Protein AF-A0A353GQU8-F1 (afdb_monomer_lite)

pLDDT: mean 80.59, std 19.99, range [36.94, 97.75]

Secondary structure (DSSP, 8-state):
-----STTHHHHHHHHS-SS--S--------------HHHHHHHTT-HHHHHHHHHTT--TT-EETTEEHHHHHHHTT-HHHHHHHHHSTT--TTPPEEEE-TTT-PEEEE-HHHHHHHHT-HHHHHHHHHTT--TT-B-EETT-TT----BHHHHHHHTT-HHHHHHHHHSSS---TT-S---

Structure (mmCIF, N/CA/C/O backbone):
data_AF-A0A353GQU8-F1
#
_entry.id   AF-A0A353GQU8-F1
#
loop_
_atom_site.group_PDB
_atom_site.id
_atom_site.type_symbol
_atom_site.label_atom_id
_atom_site.label_alt_id
_atom_site.label_comp_id
_atom_site.label_asym_id
_atom_site.label_entity_id
_atom_site.label_seq_id
_atom_site.pdbx_PDB_ins_code
_atom_site.Cartn_x
_atom_site.Cartn_y
_atom_site.Cartn_z
_atom_site.occupancy
_atom_site.B_iso_or_equiv
_atom_site.auth_seq_id
_atom_site.auth_comp_id
_atom_site.auth_asym_id
_atom_site.auth_atom_id
_atom_site.pdbx_PDB_model_num
ATOM 1 N N . MET A 1 1 ? -14.979 48.009 -2.810 1.00 43.25 1 MET A N 1
ATOM 2 C CA . MET A 1 1 ? -15.000 46.553 -2.521 1.00 43.25 1 MET A CA 1
ATOM 3 C C . MET A 1 1 ? -13.641 45.889 -2.803 1.00 43.25 1 MET A C 1
ATOM 5 O O . MET A 1 1 ? -13.580 44.842 -3.428 1.00 43.25 1 MET A O 1
ATOM 9 N N . HIS A 1 2 ? -12.529 46.465 -2.327 1.00 41.81 2 HIS A N 1
ATOM 10 C CA . HIS A 1 2 ? -11.181 45.923 -2.552 1.00 41.81 2 HIS A CA 1
ATOM 11 C C . HIS A 1 2 ? -10.297 46.145 -1.309 1.00 41.81 2 HIS A C 1
ATOM 13 O O . HIS A 1 2 ? -9.541 47.106 -1.226 1.00 41.81 2 HIS A O 1
ATOM 19 N N . HIS A 1 3 ? -10.416 45.231 -0.343 1.00 37.03 3 HIS A N 1
ATOM 20 C CA . HIS A 1 3 ? -9.379 44.862 0.630 1.00 37.03 3 HIS A CA 1
ATOM 21 C C . HIS A 1 3 ? -8.737 43.583 0.058 1.00 37.03 3 HIS A C 1
ATOM 23 O O . HIS A 1 3 ? -9.360 42.531 0.075 1.00 37.03 3 HIS A O 1
ATOM 29 N N . LYS A 1 4 ? -7.579 43.569 -0.607 1.00 45.28 4 LYS A N 1
ATOM 30 C CA . LYS A 1 4 ? -6.273 44.181 -0.299 1.00 45.28 4 LYS A CA 1
ATOM 31 C C . LYS A 1 4 ? -5.544 43.598 0.929 1.00 45.28 4 LYS A C 1
ATOM 33 O O . LYS A 1 4 ? -4.377 43.903 1.101 1.00 45.28 4 LYS A O 1
ATOM 38 N N . ASN A 1 5 ? -6.131 42.649 1.674 1.00 43.31 5 ASN A N 1
ATOM 39 C CA . ASN A 1 5 ? -5.533 42.142 2.928 1.00 43.31 5 ASN A CA 1
ATOM 40 C C . ASN A 1 5 ? -5.170 40.646 2.979 1.00 43.31 5 ASN A C 1
ATOM 42 O O . ASN A 1 5 ? -4.776 40.176 4.034 1.00 43.31 5 ASN A O 1
ATOM 46 N N . ARG A 1 6 ? -5.247 39.865 1.893 1.00 43.78 6 ARG A N 1
ATOM 47 C CA . ARG A 1 6 ? -4.754 38.462 1.927 1.00 43.78 6 ARG A CA 1
ATOM 48 C C . ARG A 1 6 ? -3.512 38.193 1.084 1.00 43.78 6 ARG A C 1
ATOM 50 O O . ARG A 1 6 ? -2.696 37.370 1.468 1.00 43.78 6 ARG A O 1
ATOM 57 N N . LYS A 1 7 ? -3.304 38.932 -0.011 1.00 42.97 7 LYS A N 1
ATOM 58 C CA . LYS A 1 7 ? -2.112 38.767 -0.867 1.00 42.97 7 LYS A CA 1
ATOM 59 C C . LYS A 1 7 ? -0.858 39.505 -0.365 1.00 42.97 7 LYS A C 1
ATOM 61 O O . LYS A 1 7 ? 0.222 39.235 -0.864 1.00 42.97 7 LYS A O 1
ATOM 66 N N . ILE A 1 8 ? -0.983 40.404 0.616 1.00 49.12 8 ILE A N 1
ATOM 67 C CA . ILE A 1 8 ? 0.124 41.254 1.099 1.00 49.12 8 ILE A CA 1
ATOM 68 C C . ILE A 1 8 ? 0.731 40.712 2.410 1.00 49.12 8 ILE A C 1
ATOM 70 O O . ILE A 1 8 ? 1.944 40.765 2.578 1.00 49.12 8 ILE A O 1
ATOM 74 N N . TYR A 1 9 ? -0.068 40.082 3.283 1.00 42.62 9 TYR A N 1
ATOM 75 C CA . TYR A 1 9 ? 0.420 39.493 4.542 1.00 42.62 9 TYR A CA 1
ATOM 76 C C . TYR A 1 9 ? 1.254 38.217 4.337 1.00 42.62 9 TYR A C 1
ATOM 78 O O . TYR A 1 9 ? 2.263 38.058 5.010 1.00 42.62 9 TYR A O 1
ATOM 86 N N . ASN A 1 10 ? 0.926 37.362 3.359 1.00 44.53 10 ASN A N 1
ATOM 87 C CA . ASN A 1 10 ? 1.749 36.178 3.055 1.00 44.53 10 ASN A CA 1
ATOM 88 C C . ASN A 1 10 ? 3.063 36.516 2.335 1.00 44.53 10 ASN A C 1
ATOM 90 O O . ASN A 1 10 ? 4.019 35.757 2.430 1.00 44.53 10 ASN A O 1
ATOM 94 N N . LEU A 1 11 ? 3.125 37.640 1.617 1.00 45.59 11 LEU A N 1
ATOM 95 C CA . LEU A 1 11 ? 4.296 37.990 0.809 1.00 45.59 11 LEU A CA 1
ATOM 96 C C . LEU A 1 11 ? 5.313 38.842 1.591 1.00 45.59 11 LEU A C 1
ATOM 98 O O . LEU A 1 11 ? 6.511 38.698 1.379 1.00 45.59 11 LEU A O 1
ATOM 102 N N . LEU A 1 12 ? 4.860 39.672 2.542 1.00 45.44 12 LEU A N 1
ATOM 103 C CA . LEU A 1 12 ? 5.741 40.431 3.446 1.00 45.44 12 LEU A CA 1
ATOM 104 C C . LEU A 1 12 ? 6.298 39.591 4.606 1.00 45.44 12 LEU A C 1
ATOM 106 O O . LEU A 1 12 ? 7.397 39.876 5.068 1.00 45.44 12 LEU A O 1
ATOM 110 N N . TYR A 1 13 ? 5.593 38.545 5.051 1.00 46.19 13 TYR A N 1
ATOM 111 C CA . TYR A 1 13 ? 6.067 37.685 6.145 1.00 46.19 13 TYR A CA 1
ATOM 112 C C . TYR A 1 13 ? 7.185 36.721 5.702 1.00 46.19 13 TYR A C 1
ATOM 114 O O . TYR A 1 13 ? 8.097 36.448 6.470 1.00 46.19 13 TYR A O 1
ATOM 122 N N . VAL A 1 14 ? 7.176 36.262 4.443 1.00 51.28 14 VAL A N 1
ATOM 123 C CA . VAL A 1 14 ? 8.191 35.329 3.907 1.00 51.28 14 VAL A CA 1
ATOM 124 C C . VAL A 1 14 ? 9.497 36.034 3.515 1.00 51.28 14 VAL A C 1
ATOM 126 O O . VAL A 1 14 ? 10.567 35.451 3.639 1.00 51.28 14 VAL A O 1
ATOM 129 N N . LEU A 1 15 ? 9.448 37.300 3.091 1.00 44.00 15 LEU A N 1
ATOM 130 C CA . LEU A 1 15 ? 10.646 38.038 2.658 1.00 44.00 15 LEU A CA 1
ATOM 131 C C . LEU A 1 15 ? 11.407 38.726 3.805 1.00 44.00 15 LEU A C 1
ATOM 133 O O . LEU A 1 15 ? 12.592 39.010 3.660 1.00 44.00 15 LEU A O 1
ATOM 137 N N . VAL A 1 16 ? 10.752 38.977 4.946 1.00 45.31 16 VAL A N 1
ATOM 138 C CA . VAL A 1 16 ? 11.376 39.584 6.138 1.00 45.31 16 VAL A CA 1
ATOM 139 C C . VAL A 1 16 ? 11.991 38.525 7.066 1.00 45.31 16 VAL A C 1
ATOM 141 O O . VAL A 1 16 ? 12.862 38.863 7.867 1.00 45.31 16 VAL A O 1
ATOM 144 N N . ILE A 1 17 ? 11.655 37.233 6.901 1.00 49.16 17 ILE A N 1
ATOM 145 C CA . ILE A 1 17 ? 12.260 36.118 7.655 1.00 49.16 17 ILE A CA 1
ATOM 146 C C . ILE A 1 17 ? 13.624 35.696 7.058 1.00 49.16 17 ILE A C 1
ATOM 148 O O . ILE A 1 17 ? 13.897 34.557 6.706 1.00 49.16 17 ILE A O 1
ATOM 152 N N . LEU A 1 18 ? 14.521 36.682 7.055 1.00 43.03 18 LEU A N 1
ATOM 153 C CA . LEU A 1 18 ? 15.879 36.517 7.569 1.00 43.03 18 LEU A CA 1
ATOM 154 C C . LEU A 1 18 ? 16.932 35.971 6.599 1.00 43.03 18 LEU A C 1
ATOM 156 O O . LEU A 1 18 ? 17.623 34.988 6.836 1.00 43.03 18 LEU A O 1
ATOM 160 N N . VAL A 1 19 ? 17.226 36.841 5.637 1.00 47.19 19 VAL A N 1
ATOM 161 C CA . VAL A 1 19 ? 18.588 37.165 5.170 1.00 47.19 19 VAL A CA 1
ATOM 162 C C . VAL A 1 19 ? 19.493 37.723 6.303 1.00 47.19 19 VAL A C 1
ATOM 164 O O . VAL A 1 19 ? 20.629 38.108 6.052 1.00 47.19 19 VAL A O 1
ATOM 167 N N . LEU A 1 20 ? 19.061 37.773 7.572 1.00 42.44 20 LEU A N 1
ATOM 168 C CA . LEU A 1 20 ? 19.805 38.425 8.655 1.00 42.44 20 LEU A CA 1
ATOM 169 C C . LEU A 1 20 ? 19.876 37.559 9.922 1.00 42.44 20 LEU A C 1
ATOM 171 O O . LEU A 1 20 ? 18.856 37.186 10.481 1.00 42.44 20 LEU A O 1
ATOM 175 N N . ALA A 1 21 ? 21.107 37.367 10.399 1.00 37.56 21 ALA A N 1
ATOM 176 C CA . ALA A 1 21 ? 21.536 36.797 11.680 1.00 37.56 21 ALA A CA 1
ATOM 177 C C . ALA A 1 21 ? 21.562 35.261 11.785 1.00 37.56 21 ALA A C 1
ATOM 179 O O . ALA A 1 21 ? 20.551 34.575 11.895 1.00 37.56 21 ALA A O 1
ATOM 180 N N . GLY A 1 22 ? 22.789 34.732 11.787 1.00 49.44 22 GLY A N 1
ATOM 181 C CA . GLY A 1 22 ? 23.072 33.321 11.965 1.00 49.44 22 GLY A CA 1
ATOM 182 C C . GLY A 1 22 ? 22.689 32.818 13.351 1.00 49.44 22 GLY A C 1
ATOM 183 O O . GLY A 1 22 ? 22.991 33.445 14.360 1.00 49.44 22 GLY A O 1
ATOM 184 N N . SER A 1 23 ? 22.036 31.663 13.357 1.00 45.34 23 SER A N 1
ATOM 185 C CA . SER A 1 23 ? 22.066 30.591 14.353 1.00 45.34 23 SER A CA 1
ATOM 186 C C . SER A 1 23 ? 21.081 29.550 13.836 1.00 45.34 23 SER A C 1
ATOM 188 O O . SER A 1 23 ? 19.885 29.805 13.815 1.00 45.34 23 SER A O 1
ATOM 190 N N . SER A 1 24 ? 21.598 28.405 13.396 1.00 41.59 24 SER A N 1
ATOM 191 C CA . SER A 1 24 ? 20.838 27.157 13.266 1.00 41.59 24 SER A CA 1
ATOM 192 C C . SER A 1 24 ? 19.613 27.217 12.346 1.00 41.59 24 SER A C 1
ATOM 194 O O . SER A 1 24 ? 18.480 27.406 12.779 1.00 41.59 24 SER A O 1
ATOM 196 N N . PHE A 1 25 ? 19.852 26.961 11.060 1.00 50.00 25 PHE A N 1
ATOM 197 C CA . PHE A 1 25 ? 18.829 26.596 10.082 1.00 50.00 25 PHE A CA 1
ATOM 198 C C . PHE A 1 25 ? 18.186 25.259 10.504 1.00 50.00 25 PHE A C 1
ATOM 200 O O . PHE A 1 25 ? 18.600 24.188 10.068 1.00 50.00 25 PHE A O 1
ATOM 207 N N . MET A 1 26 ? 17.231 25.307 11.434 1.00 45.06 26 MET A N 1
ATOM 208 C CA . MET A 1 26 ? 16.340 24.186 11.714 1.00 45.06 26 MET A CA 1
ATOM 209 C C . MET A 1 26 ? 15.312 24.119 10.579 1.00 45.06 26 MET A C 1
ATOM 211 O O . MET A 1 26 ? 14.649 25.126 10.316 1.00 45.06 26 MET A O 1
ATOM 215 N N . PRO A 1 27 ? 15.175 22.982 9.874 1.00 38.72 27 PRO A N 1
ATOM 216 C CA . PRO A 1 27 ? 14.156 22.850 8.851 1.00 38.72 27 PRO A CA 1
ATOM 217 C C . PRO A 1 27 ? 12.769 22.944 9.485 1.00 38.72 27 PRO A C 1
ATOM 219 O O . PRO A 1 27 ? 12.526 22.484 10.601 1.00 38.72 27 PRO A O 1
ATOM 222 N N . LEU A 1 28 ? 11.884 23.583 8.731 1.00 38.69 28 LEU A N 1
ATOM 223 C CA . LEU A 1 28 ? 10.511 23.943 9.039 1.00 38.69 28 LEU A CA 1
ATOM 224 C C . LEU A 1 28 ? 9.613 22.700 9.212 1.00 38.69 28 LEU A C 1
ATOM 226 O O . LEU A 1 28 ? 8.708 22.474 8.419 1.00 38.69 28 LEU A O 1
ATOM 230 N N . TYR A 1 29 ? 9.831 21.906 10.256 1.00 39.44 29 TYR A N 1
ATOM 231 C CA . TYR A 1 29 ? 8.788 21.057 10.827 1.00 39.44 29 TYR A CA 1
ATOM 232 C C . TYR A 1 29 ? 8.181 21.844 11.977 1.00 39.44 29 TYR A C 1
ATOM 234 O O . TYR A 1 29 ? 8.538 21.678 13.142 1.00 39.44 29 TYR A O 1
ATOM 242 N N . ALA A 1 30 ? 7.291 22.775 11.635 1.00 36.94 30 ALA A N 1
ATOM 243 C CA . ALA A 1 30 ? 6.343 23.256 12.618 1.00 36.94 30 ALA A CA 1
ATOM 244 C C . ALA A 1 30 ? 5.561 22.022 13.080 1.00 36.94 30 ALA A C 1
ATOM 246 O O . ALA A 1 30 ? 4.743 21.491 12.329 1.00 36.94 30 ALA A O 1
ATOM 247 N N . GLN A 1 31 ? 5.881 21.535 14.280 1.00 40.06 31 GLN A N 1
ATOM 248 C CA . GLN A 1 31 ? 5.053 20.600 15.021 1.00 40.06 31 GLN A CA 1
ATOM 249 C C . GLN A 1 31 ? 3.657 21.206 15.049 1.00 40.06 31 GLN A C 1
ATOM 251 O O . GLN A 1 31 ? 3.402 22.188 15.746 1.00 40.06 31 GLN A O 1
ATOM 256 N N . THR A 1 32 ? 2.766 20.695 14.207 1.00 40.88 32 THR A N 1
ATOM 257 C CA . THR A 1 32 ? 1.368 21.044 14.366 1.00 40.88 32 THR A CA 1
ATOM 258 C C . THR A 1 32 ? 0.910 20.332 15.629 1.00 40.88 32 THR A C 1
ATOM 260 O O . THR A 1 32 ? 0.919 19.106 15.684 1.00 40.88 32 THR A O 1
ATOM 263 N N . ASP A 1 33 ? 0.475 21.102 16.626 1.00 43.44 33 ASP A N 1
ATOM 264 C CA . ASP A 1 33 ? -0.414 20.667 17.714 1.00 43.44 33 ASP A CA 1
ATOM 265 C C . ASP A 1 33 ? -1.784 20.201 17.156 1.00 43.44 33 ASP A C 1
ATOM 267 O O . ASP A 1 33 ? -2.842 20.415 17.749 1.00 43.44 33 ASP A O 1
ATOM 271 N N . GLN A 1 34 ? -1.818 19.581 15.971 1.00 51.97 34 GLN A N 1
ATOM 272 C CA . GLN A 1 34 ? -2.941 18.745 15.603 1.00 51.97 34 GLN A CA 1
ATOM 273 C C . GLN A 1 34 ? -2.830 17.511 16.478 1.00 51.97 34 GLN A C 1
ATOM 275 O O . GLN A 1 34 ? -1.943 16.680 16.283 1.00 51.97 34 GLN A O 1
ATOM 280 N N . GLN A 1 35 ? -3.722 17.422 17.463 1.00 58.84 35 GLN A N 1
ATOM 281 C CA . GLN A 1 35 ? -3.937 16.196 18.207 1.00 58.84 35 GLN A CA 1
ATOM 282 C C . GLN A 1 35 ? -4.099 15.072 17.186 1.00 58.84 35 GLN A C 1
ATOM 284 O O . GLN A 1 35 ? -5.060 15.053 16.415 1.00 58.84 35 GLN A O 1
ATOM 289 N N . SER A 1 36 ? -3.080 14.217 17.109 1.00 66.69 36 SER A N 1
ATOM 290 C CA . SER A 1 36 ? -3.024 13.173 16.102 1.00 66.69 36 SER A CA 1
ATOM 291 C C . SER A 1 36 ? -4.249 12.268 16.261 1.00 66.69 36 SER A C 1
ATOM 293 O O . SER A 1 36 ? -4.654 12.021 17.404 1.00 66.69 36 SER A O 1
ATOM 295 N N . PRO A 1 37 ? -4.871 11.806 15.156 1.00 81.12 37 PRO A N 1
ATOM 296 C CA . PRO A 1 37 ? -6.038 10.928 15.225 1.00 81.12 37 PRO A CA 1
ATOM 297 C C . PRO A 1 37 ? -5.798 9.768 16.198 1.00 81.12 37 PRO A C 1
ATOM 299 O O . PRO A 1 37 ? -4.673 9.266 16.287 1.00 81.12 37 PRO A O 1
ATOM 302 N N . ALA A 1 38 ? -6.820 9.314 16.927 1.00 87.38 38 ALA A N 1
ATOM 303 C CA . ALA A 1 38 ? -6.635 8.219 17.881 1.00 87.38 38 ALA A CA 1
ATOM 304 C C . ALA A 1 38 ? -6.124 6.959 17.164 1.00 87.38 38 ALA A C 1
ATOM 306 O O . ALA A 1 38 ? -5.215 6.285 17.656 1.00 87.38 38 ALA A O 1
ATOM 307 N N . LEU A 1 39 ? -6.618 6.723 15.944 1.00 88.44 39 LEU A N 1
ATOM 308 C CA . LEU A 1 39 ? -6.121 5.674 15.060 1.00 88.44 39 LEU A CA 1
ATOM 309 C C . LEU A 1 39 ? -4.641 5.855 14.663 1.00 88.44 39 LEU A C 1
ATOM 311 O O . LEU A 1 39 ? -3.921 4.866 14.589 1.00 88.44 39 LEU A O 1
ATOM 315 N N . TYR A 1 40 ? -4.143 7.086 14.486 1.00 88.81 40 TYR A N 1
ATOM 316 C CA . TYR A 1 40 ? -2.710 7.328 14.242 1.00 88.81 40 TYR A CA 1
ATOM 317 C C . TYR A 1 40 ? -1.858 6.873 15.431 1.00 88.81 40 TYR A C 1
ATOM 319 O O . TYR A 1 40 ? -0.902 6.124 15.258 1.00 88.81 40 TYR A O 1
ATOM 327 N N . GLN A 1 41 ? -2.226 7.284 16.649 1.00 89.75 41 GLN A N 1
ATOM 328 C CA . GLN A 1 41 ? -1.482 6.912 17.859 1.00 89.75 41 GLN A CA 1
ATOM 329 C C . GLN A 1 41 ? -1.504 5.404 18.107 1.00 89.75 41 GLN A C 1
ATOM 331 O O . GLN A 1 41 ? -0.557 4.851 18.666 1.00 89.75 41 GLN A O 1
ATOM 336 N N . ALA A 1 42 ? -2.599 4.747 17.723 1.00 93.00 42 ALA A N 1
ATOM 337 C CA . ALA A 1 42 ? -2.700 3.302 17.777 1.00 93.00 42 ALA A CA 1
ATOM 338 C C . ALA A 1 42 ? -1.728 2.634 16.796 1.00 93.00 42 ALA A C 1
ATOM 340 O O . ALA A 1 42 ? -1.065 1.680 17.188 1.00 93.00 42 ALA A O 1
ATOM 341 N N . ILE A 1 43 ? -1.575 3.152 15.571 1.00 92.75 43 ILE A N 1
ATOM 342 C CA . ILE A 1 43 ? -0.600 2.608 14.615 1.00 92.75 43 ILE A CA 1
ATOM 343 C C . ILE A 1 43 ? 0.840 2.862 15.080 1.00 92.75 43 ILE A C 1
ATOM 345 O O . ILE A 1 43 ? 1.639 1.935 15.075 1.00 92.75 43 ILE A O 1
ATOM 349 N N . ASP A 1 44 ? 1.158 4.073 15.547 1.00 89.94 44 ASP A N 1
ATOM 350 C CA . ASP A 1 44 ? 2.490 4.437 16.068 1.00 89.94 44 ASP A CA 1
ATOM 351 C C . ASP A 1 44 ? 2.954 3.506 17.205 1.00 89.94 44 ASP A C 1
ATOM 353 O O . ASP A 1 44 ? 4.116 3.119 17.293 1.00 89.94 44 ASP A O 1
ATOM 357 N N . LYS A 1 45 ? 2.016 3.079 18.054 1.00 92.31 45 LYS A N 1
ATOM 358 C CA . LYS A 1 45 ? 2.277 2.139 19.155 1.00 92.31 45 LYS A CA 1
ATOM 359 C C . LYS A 1 45 ? 2.041 0.676 18.781 1.00 92.31 45 LYS A C 1
ATOM 361 O O . LYS A 1 45 ? 2.220 -0.186 19.639 1.00 92.31 45 LYS A O 1
ATOM 366 N N . ASN A 1 46 ? 1.612 0.407 17.547 1.00 94.00 46 ASN A N 1
ATOM 367 C CA . ASN A 1 46 ? 1.122 -0.887 17.073 1.00 94.00 46 ASN A CA 1
ATOM 368 C C . ASN A 1 46 ? 0.111 -1.544 18.046 1.00 94.00 46 ASN A C 1
ATOM 370 O O . ASN A 1 46 ? 0.174 -2.735 18.349 1.00 94.00 46 ASN A O 1
ATOM 374 N N . ASP A 1 47 ? -0.806 -0.737 18.584 1.00 95.56 47 ASP A N 1
ATOM 375 C CA . ASP A 1 47 ? -1.824 -1.129 19.559 1.00 95.56 47 ASP A CA 1
ATOM 376 C C . ASP A 1 47 ? -3.133 -1.487 18.839 1.00 95.56 47 ASP A C 1
ATOM 378 O O . ASP A 1 47 ? -3.944 -0.623 18.492 1.00 95.56 47 ASP A O 1
ATOM 382 N N . ILE A 1 48 ? -3.317 -2.786 18.593 1.00 96.06 48 ILE A N 1
ATOM 383 C CA . ILE A 1 48 ? -4.437 -3.335 17.815 1.00 96.06 48 ILE A CA 1
ATOM 384 C C . ILE A 1 48 ? -5.787 -3.030 18.482 1.00 96.06 48 ILE A C 1
ATOM 386 O O . ILE A 1 48 ? -6.744 -2.662 17.797 1.00 96.06 48 ILE A O 1
ATOM 390 N N . ASP A 1 49 ? -5.867 -3.131 19.811 1.00 95.94 49 ASP A N 1
ATOM 391 C CA . ASP A 1 49 ? -7.109 -2.903 20.554 1.00 95.94 49 ASP A CA 1
ATOM 392 C C . ASP A 1 49 ? -7.536 -1.436 20.472 1.00 95.94 49 ASP A C 1
ATOM 394 O O . ASP A 1 49 ? -8.708 -1.134 20.226 1.00 95.94 49 ASP A O 1
ATOM 398 N N . LYS A 1 50 ? -6.580 -0.505 20.607 1.00 94.56 50 LYS A N 1
ATOM 399 C CA . LYS A 1 50 ? -6.860 0.923 20.411 1.00 94.56 50 LYS A CA 1
ATOM 400 C C . LYS A 1 50 ? -7.218 1.250 18.970 1.00 94.56 50 LYS A C 1
ATOM 402 O O . LYS A 1 50 ? -8.093 2.087 18.761 1.00 94.56 50 LYS A O 1
ATOM 407 N N . ALA A 1 51 ? -6.583 0.604 17.993 1.00 94.81 51 ALA A N 1
ATOM 408 C CA . ALA A 1 51 ? -6.905 0.815 16.586 1.00 94.81 51 ALA A CA 1
ATOM 409 C C . ALA A 1 51 ? -8.351 0.398 16.295 1.00 94.81 51 ALA A C 1
ATOM 411 O O . ALA A 1 51 ? -9.114 1.169 15.715 1.00 94.81 51 ALA A O 1
ATOM 412 N N . LYS A 1 52 ? -8.757 -0.780 16.780 1.00 94.62 52 LYS A N 1
ATOM 413 C CA . LYS A 1 52 ? -10.134 -1.262 16.663 1.00 94.62 52 LYS A CA 1
ATOM 414 C C . LYS A 1 52 ? -11.124 -0.321 17.349 1.00 94.62 52 LYS A C 1
ATOM 416 O O . LYS A 1 52 ? -12.096 0.093 16.728 1.00 94.62 52 LYS A O 1
ATOM 421 N N . ALA A 1 53 ? -10.841 0.080 18.588 1.00 94.12 53 ALA A N 1
ATOM 422 C CA . ALA A 1 53 ? -11.696 1.007 19.322 1.00 94.12 53 ALA A CA 1
ATOM 423 C C . ALA A 1 53 ? -11.838 2.361 18.603 1.00 94.12 53 ALA A C 1
ATOM 425 O O . ALA A 1 53 ? -12.936 2.908 18.551 1.00 94.12 53 ALA A O 1
ATOM 426 N N . ALA A 1 54 ? -10.758 2.897 18.027 1.00 92.06 54 ALA A N 1
ATOM 427 C CA . ALA A 1 54 ? -10.790 4.140 17.258 1.00 92.06 54 ALA A CA 1
ATOM 428 C C . ALA A 1 54 ? -11.689 4.020 16.016 1.00 92.06 54 ALA A C 1
ATOM 430 O O . ALA A 1 54 ? -12.538 4.881 15.784 1.00 92.06 54 ALA A O 1
ATOM 431 N N . ILE A 1 55 ? -11.562 2.922 15.263 1.00 91.31 55 ILE A N 1
ATOM 432 C CA . ILE A 1 55 ? -12.415 2.641 14.098 1.00 91.31 55 ILE A CA 1
ATOM 433 C C . ILE A 1 55 ? -13.887 2.511 14.521 1.00 91.31 55 ILE A C 1
ATOM 435 O O . ILE A 1 55 ? -14.756 3.122 13.897 1.00 91.31 55 ILE A O 1
ATOM 439 N N . ASP A 1 56 ? -14.168 1.786 15.608 1.00 90.88 56 ASP A N 1
ATOM 440 C CA . ASP A 1 56 ? -15.523 1.596 16.145 1.00 90.88 56 ASP A CA 1
ATOM 441 C C . ASP A 1 56 ? -16.144 2.915 16.647 1.00 90.88 56 ASP A C 1
ATOM 443 O O . ASP A 1 56 ? -17.350 3.134 16.514 1.00 90.88 56 ASP A O 1
ATOM 447 N N . MET A 1 57 ? -15.323 3.826 17.182 1.00 90.12 57 MET A N 1
ATOM 448 C CA . MET A 1 57 ? -15.728 5.181 17.583 1.00 90.12 57 MET A CA 1
ATOM 449 C C . MET A 1 57 ? -15.956 6.129 16.395 1.00 90.12 57 MET A C 1
ATOM 451 O O . MET A 1 57 ? -16.442 7.245 16.587 1.00 90.12 57 MET A O 1
ATOM 455 N N . GLY A 1 58 ? -15.676 5.680 15.169 1.00 86.50 58 GLY A N 1
ATOM 456 C CA . GLY A 1 58 ? -15.932 6.432 13.947 1.00 86.50 58 GLY A CA 1
ATOM 457 C C . GLY A 1 58 ? -14.790 7.347 13.515 1.00 86.50 58 GLY A C 1
ATOM 458 O O . GLY A 1 58 ? -15.055 8.287 12.760 1.00 86.50 58 GLY A O 1
ATOM 459 N N . ASP A 1 59 ? -13.549 7.087 13.950 1.00 89.19 59 ASP A N 1
ATOM 460 C CA . ASP A 1 59 ? -12.373 7.756 13.384 1.00 89.19 59 ASP A CA 1
ATOM 461 C C . ASP A 1 59 ? -12.356 7.600 11.853 1.00 89.19 59 ASP A C 1
ATOM 463 O O . ASP A 1 59 ? -12.695 6.552 11.291 1.00 89.19 59 ASP A O 1
ATOM 467 N N . ASP A 1 60 ? -11.941 8.659 11.153 1.00 89.56 60 ASP A N 1
ATOM 468 C CA . ASP A 1 60 ? -11.793 8.615 9.701 1.00 89.56 60 ASP A CA 1
ATOM 469 C C . ASP A 1 60 ? -10.574 7.767 9.315 1.00 89.56 60 ASP A C 1
ATOM 471 O O . ASP A 1 60 ? -9.432 8.224 9.353 1.00 89.56 60 ASP A O 1
ATOM 475 N N . VAL A 1 61 ? -10.829 6.534 8.876 1.00 91.50 61 VAL A N 1
ATOM 476 C CA . VAL A 1 61 ? -9.808 5.601 8.368 1.00 91.50 61 VAL A CA 1
ATOM 477 C C . VAL A 1 61 ? -9.032 6.136 7.159 1.00 91.50 61 VAL A C 1
ATOM 479 O O . VAL A 1 61 ? -7.943 5.652 6.859 1.00 91.50 61 VAL A O 1
ATOM 482 N N . ASN A 1 62 ? -9.564 7.147 6.466 1.00 92.19 62 ASN A N 1
ATOM 483 C CA . ASN A 1 62 ? -8.917 7.788 5.324 1.00 92.19 62 ASN A CA 1
ATOM 484 C C . ASN A 1 62 ? -8.161 9.060 5.703 1.00 92.19 62 ASN A C 1
ATOM 486 O O . ASN A 1 62 ? -7.707 9.772 4.795 1.00 92.19 62 ASN A O 1
ATOM 490 N N . ALA A 1 63 ? -8.065 9.391 6.992 1.00 90.06 63 ALA A N 1
ATOM 491 C CA . ALA A 1 63 ? -7.377 10.589 7.433 1.00 90.06 63 ALA A CA 1
ATOM 492 C C . ALA A 1 63 ? -5.931 10.606 6.921 1.00 90.06 6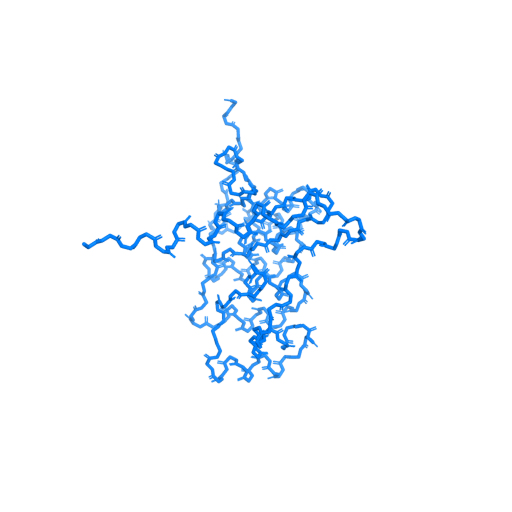3 ALA A C 1
ATOM 494 O O . ALA A 1 63 ? -5.285 9.571 6.720 1.00 90.06 63 ALA A O 1
ATOM 495 N N . ILE A 1 64 ? -5.452 11.821 6.673 1.00 86.88 64 ILE A N 1
ATOM 496 C CA . ILE A 1 64 ? -4.057 12.075 6.344 1.00 86.88 64 ILE A CA 1
ATOM 497 C C . ILE A 1 64 ? -3.416 12.672 7.588 1.00 86.88 64 ILE A C 1
ATOM 499 O O . ILE A 1 64 ? -3.934 13.647 8.133 1.00 86.88 64 ILE A O 1
ATOM 503 N N . TYR A 1 65 ? -2.296 12.101 8.007 1.00 85.38 65 TYR A N 1
ATOM 504 C CA . TYR A 1 65 ? -1.448 12.651 9.053 1.00 85.38 65 TYR A CA 1
ATOM 505 C C . TYR A 1 65 ? -0.021 12.716 8.523 1.00 85.38 65 TYR A C 1
ATOM 507 O O . TYR A 1 65 ? 0.448 11.775 7.893 1.00 85.38 65 TYR A O 1
ATOM 515 N N . ASP A 1 66 ? 0.629 13.863 8.710 1.00 83.81 66 ASP A N 1
ATOM 516 C CA . ASP A 1 66 ? 1.956 14.147 8.150 1.00 83.81 66 ASP A CA 1
ATOM 517 C C . ASP A 1 66 ? 2.089 13.798 6.649 1.00 83.81 66 ASP A C 1
ATOM 519 O O . ASP A 1 66 ? 3.061 13.214 6.187 1.00 83.81 66 ASP A O 1
ATOM 523 N N . GLN A 1 67 ? 1.055 14.145 5.870 1.00 84.25 67 GLN A N 1
ATOM 524 C CA . GLN A 1 67 ? 0.937 13.887 4.424 1.00 84.25 67 GLN A CA 1
ATOM 525 C C . GLN A 1 67 ? 0.813 12.406 4.014 1.00 84.25 67 GLN A C 1
ATOM 527 O O . GLN A 1 67 ? 0.562 12.129 2.838 1.00 84.25 67 GLN A O 1
ATOM 532 N N . ASP A 1 68 ? 0.883 11.464 4.953 1.00 88.06 68 ASP A N 1
ATOM 533 C CA . ASP A 1 68 ? 0.646 10.045 4.702 1.00 88.06 68 ASP A CA 1
ATOM 534 C C . ASP A 1 68 ? -0.796 9.648 5.059 1.00 88.06 68 ASP A C 1
ATOM 536 O O . ASP A 1 68 ? -1.436 10.248 5.924 1.00 88.06 68 ASP A O 1
ATOM 540 N N . THR A 1 69 ? -1.347 8.640 4.380 1.00 93.31 69 THR A N 1
ATOM 541 C CA . THR A 1 69 ? -2.646 8.075 4.795 1.00 93.31 69 THR A CA 1
ATOM 542 C C . THR A 1 69 ? -2.432 7.108 5.949 1.00 93.31 69 THR A C 1
ATOM 544 O O . THR A 1 69 ? -1.403 6.437 5.991 1.00 93.31 69 THR A O 1
ATOM 547 N N . LEU A 1 70 ? -3.415 6.961 6.842 1.00 93.19 70 LEU A N 1
ATOM 548 C CA . LEU A 1 70 ? -3.318 5.985 7.939 1.00 93.19 70 LEU A CA 1
ATOM 549 C C . LEU A 1 70 ? -3.064 4.553 7.434 1.00 93.19 70 LEU A C 1
ATOM 551 O O . LEU A 1 70 ? -2.305 3.811 8.051 1.00 93.19 70 LEU A O 1
ATOM 555 N N . LEU A 1 71 ? -3.630 4.185 6.278 1.00 95.88 71 LEU A N 1
ATOM 556 C CA . LEU A 1 71 ? -3.371 2.890 5.648 1.00 95.88 71 LEU A CA 1
ATOM 557 C C . LEU A 1 71 ? -1.920 2.756 5.157 1.00 95.88 71 LEU A C 1
ATOM 559 O O . LEU A 1 71 ? -1.257 1.767 5.463 1.00 95.88 71 LEU A O 1
ATOM 563 N N . CYS A 1 72 ? -1.405 3.738 4.412 1.00 94.62 72 CYS A N 1
ATOM 564 C CA . CYS A 1 72 ? -0.011 3.719 3.961 1.00 94.62 72 CYS A CA 1
ATOM 565 C C . CYS A 1 72 ? 0.969 3.732 5.141 1.00 94.62 72 CYS A C 1
ATOM 567 O O . CYS A 1 72 ? 1.959 3.005 5.112 1.00 94.62 72 CYS A O 1
ATOM 569 N N . TRP A 1 73 ? 0.666 4.492 6.192 1.00 93.06 73 TRP A N 1
ATOM 570 C CA . TRP A 1 73 ? 1.447 4.512 7.423 1.00 93.06 73 TRP A CA 1
ATOM 571 C C . TRP A 1 73 ? 1.484 3.127 8.087 1.00 93.06 73 TRP A C 1
ATOM 573 O O . TRP A 1 73 ? 2.563 2.592 8.320 1.00 93.06 73 TRP A O 1
ATOM 583 N N . ALA A 1 74 ? 0.330 2.476 8.286 1.00 95.56 74 ALA A N 1
ATOM 584 C CA . ALA A 1 74 ? 0.273 1.126 8.858 1.00 95.56 74 ALA A CA 1
ATOM 585 C C . ALA A 1 74 ? 1.064 0.090 8.041 1.00 95.56 74 ALA A C 1
ATOM 587 O O . ALA A 1 74 ? 1.738 -0.765 8.614 1.00 95.56 74 ALA A O 1
ATOM 588 N N . ILE A 1 75 ? 1.032 0.185 6.709 1.00 96.12 75 ILE A N 1
ATOM 589 C CA . ILE A 1 75 ? 1.830 -0.665 5.812 1.00 96.12 75 ILE A CA 1
ATOM 590 C C . ILE A 1 75 ? 3.330 -0.384 5.980 1.00 96.12 75 ILE A C 1
ATOM 592 O O . ILE A 1 75 ? 4.124 -1.322 6.067 1.00 96.12 75 ILE A O 1
ATOM 596 N N . ARG A 1 76 ? 3.729 0.892 6.040 1.00 92.44 76 ARG A N 1
ATOM 597 C CA . ARG A 1 76 ? 5.127 1.331 6.182 1.00 92.44 76 ARG A CA 1
ATOM 598 C C . ARG A 1 76 ? 5.745 0.868 7.497 1.00 92.44 76 ARG A C 1
ATOM 600 O O . ARG A 1 76 ? 6.832 0.298 7.478 1.00 92.44 76 ARG A O 1
ATOM 607 N N . GLU A 1 77 ? 5.006 1.038 8.589 1.00 92.75 77 GLU A N 1
ATOM 608 C CA . GLU A 1 77 ? 5.387 0.606 9.937 1.00 92.75 77 GLU A CA 1
ATOM 609 C C . GLU A 1 77 ? 5.173 -0.903 10.158 1.00 92.75 77 GLU A C 1
ATOM 611 O O . GLU A 1 77 ? 5.342 -1.413 11.264 1.00 92.75 77 GLU A O 1
ATOM 616 N N . ASN A 1 78 ? 4.798 -1.646 9.108 1.00 94.12 78 ASN A N 1
ATOM 617 C CA . ASN A 1 78 ? 4.596 -3.096 9.130 1.00 94.12 78 ASN A CA 1
ATOM 618 C C . ASN A 1 78 ? 3.544 -3.575 10.159 1.00 94.12 78 ASN A C 1
ATOM 620 O O . ASN A 1 78 ? 3.565 -4.722 10.613 1.00 94.12 78 ASN A O 1
ATOM 624 N N . CYS A 1 79 ? 2.581 -2.716 10.498 1.00 94.94 79 CYS A N 1
ATOM 625 C CA . CYS A 1 79 ? 1.459 -2.990 11.395 1.00 94.94 79 CYS A CA 1
ATOM 626 C C . CYS A 1 79 ? 0.354 -3.762 10.653 1.00 94.94 79 CYS A C 1
ATOM 628 O O . CYS A 1 79 ? -0.752 -3.260 10.446 1.00 94.94 79 CYS A O 1
ATOM 630 N N . SER A 1 80 ? 0.670 -4.984 10.212 1.00 94.69 80 SER A N 1
ATOM 631 C CA . SER A 1 80 ? -0.155 -5.766 9.273 1.00 94.69 80 SER A CA 1
ATOM 632 C C . SER A 1 80 ? -1.595 -5.979 9.748 1.00 94.69 80 SER A C 1
ATOM 634 O O . SER A 1 80 ? -2.523 -5.819 8.963 1.00 94.69 80 SER A O 1
ATOM 636 N N . GLU A 1 81 ? -1.799 -6.280 11.031 1.00 96.38 81 GLU A N 1
ATOM 637 C CA . GLU A 1 81 ? -3.139 -6.493 11.595 1.00 96.38 81 GLU A CA 1
ATOM 638 C C . GLU A 1 81 ? -3.964 -5.199 11.635 1.00 96.38 81 GLU A C 1
ATOM 640 O O . GLU A 1 81 ? -5.149 -5.205 11.316 1.00 96.38 81 GLU A O 1
ATOM 645 N N . ILE A 1 82 ? -3.336 -4.057 11.931 1.00 96.00 82 ILE A N 1
ATOM 646 C CA . ILE A 1 82 ? -4.024 -2.760 11.890 1.00 96.00 82 ILE A CA 1
ATOM 647 C C . ILE A 1 82 ? -4.338 -2.365 10.442 1.00 96.00 82 ILE A C 1
ATOM 649 O O . ILE A 1 82 ? -5.433 -1.884 10.156 1.00 96.00 82 ILE A O 1
ATOM 653 N N . ALA A 1 83 ? -3.418 -2.614 9.507 1.00 96.81 83 ALA A N 1
ATOM 654 C CA . ALA A 1 83 ? -3.666 -2.395 8.086 1.00 96.81 83 ALA A CA 1
ATOM 655 C C . ALA A 1 83 ? -4.844 -3.249 7.577 1.00 96.81 83 ALA A C 1
ATOM 657 O O . ALA A 1 83 ? -5.701 -2.720 6.870 1.00 96.81 83 ALA A O 1
ATOM 658 N N . LYS A 1 84 ? -4.947 -4.521 7.995 1.00 96.38 84 LYS A N 1
ATOM 659 C CA . LYS A 1 84 ? -6.103 -5.391 7.710 1.00 96.38 84 LYS A CA 1
ATOM 660 C C . LYS A 1 84 ? -7.408 -4.785 8.231 1.00 96.38 84 LYS A C 1
ATOM 662 O O . LYS A 1 84 ? -8.337 -4.618 7.448 1.00 96.38 84 LYS A O 1
ATOM 667 N N . LEU A 1 85 ? -7.447 -4.354 9.497 1.00 95.56 85 LEU A N 1
ATOM 668 C CA . LEU A 1 85 ? -8.625 -3.691 10.081 1.00 95.56 85 LEU A CA 1
ATOM 669 C C . LEU A 1 85 ? -9.053 -2.445 9.287 1.00 95.56 85 LEU A C 1
ATOM 671 O O . LEU A 1 85 ? -10.244 -2.206 9.089 1.00 95.56 85 LEU A O 1
ATOM 675 N N . ILE A 1 86 ? -8.089 -1.651 8.811 1.00 95.12 86 ILE A N 1
ATOM 676 C CA . ILE A 1 86 ? -8.367 -0.468 7.986 1.00 95.12 86 ILE A CA 1
ATOM 677 C C . ILE A 1 86 ? -8.936 -0.871 6.616 1.00 95.12 86 ILE A C 1
ATOM 679 O O . ILE A 1 86 ? -9.894 -0.252 6.159 1.00 95.12 86 ILE A O 1
ATOM 683 N N . ILE A 1 87 ? -8.381 -1.900 5.967 1.00 95.94 87 ILE A N 1
ATOM 684 C CA . ILE A 1 87 ? -8.824 -2.386 4.646 1.00 95.94 87 ILE A CA 1
ATOM 685 C C . ILE A 1 87 ? -10.223 -3.020 4.706 1.00 95.94 87 ILE A C 1
ATOM 687 O O . ILE A 1 87 ? -11.014 -2.873 3.773 1.00 95.94 87 ILE A O 1
ATOM 691 N N . GLU A 1 88 ? -10.550 -3.694 5.806 1.00 94.00 88 GLU A N 1
ATOM 692 C CA . GLU A 1 88 ? -11.872 -4.283 6.043 1.00 94.00 88 GLU A CA 1
ATOM 693 C C . GLU A 1 88 ? -12.954 -3.228 6.337 1.00 94.00 88 GLU A C 1
ATOM 695 O O . GLU A 1 88 ? -14.150 -3.519 6.254 1.00 94.00 88 GLU A O 1
ATOM 700 N N . SER A 1 89 ? -12.565 -1.983 6.632 1.00 91.88 89 SER A N 1
ATOM 701 C CA . SER A 1 89 ? -13.514 -0.899 6.872 1.00 91.88 89 SER A CA 1
ATOM 702 C C . SER A 1 89 ? -14.276 -0.521 5.592 1.00 91.88 89 SER A C 1
ATOM 704 O O . SER A 1 89 ? -13.666 -0.196 4.570 1.00 91.88 89 SER A O 1
ATOM 706 N N . PRO A 1 90 ? -15.621 -0.442 5.620 1.00 86.56 90 PRO A N 1
ATOM 707 C CA . PRO A 1 90 ? -16.437 -0.223 4.421 1.00 86.56 90 PRO A CA 1
ATOM 708 C C . PRO A 1 90 ? -16.240 1.153 3.769 1.00 86.56 90 PRO A C 1
ATOM 710 O O . PRO A 1 90 ? -16.671 1.367 2.637 1.00 86.56 90 PRO A O 1
ATOM 713 N N . LYS A 1 91 ? -15.632 2.111 4.479 1.00 86.69 91 LYS A N 1
ATOM 714 C CA . LYS A 1 91 ? -15.389 3.475 3.988 1.00 86.69 91 LYS A CA 1
ATOM 715 C C . LYS A 1 91 ? -13.973 3.677 3.451 1.00 86.69 91 LYS A C 1
ATOM 717 O O . LYS A 1 91 ? -13.639 4.808 3.100 1.00 86.69 91 LYS A O 1
ATOM 722 N N . VAL A 1 92 ? -13.134 2.641 3.417 1.00 92.75 92 VAL A N 1
ATOM 723 C CA . VAL A 1 92 ? -11.733 2.791 3.019 1.00 92.75 92 VAL A CA 1
ATOM 724 C C . VAL A 1 92 ? -11.609 3.220 1.554 1.00 92.75 92 VAL A C 1
ATOM 726 O O . VAL A 1 92 ? -12.207 2.651 0.642 1.00 92.75 92 VAL A O 1
ATOM 729 N N . ALA A 1 93 ? -10.805 4.248 1.317 1.00 94.25 93 ALA A N 1
ATOM 730 C CA . ALA A 1 93 ? -10.391 4.688 -0.001 1.00 94.25 93 ALA A CA 1
ATOM 731 C C . ALA A 1 93 ? -9.093 3.955 -0.361 1.00 94.25 93 ALA A C 1
ATOM 733 O O . ALA A 1 93 ? -7.998 4.478 -0.162 1.00 94.25 93 ALA A O 1
ATOM 734 N N . ILE A 1 94 ? -9.230 2.730 -0.877 1.00 94.50 94 ILE A N 1
ATOM 735 C CA . ILE A 1 94 ? -8.126 1.773 -1.073 1.00 94.50 94 ILE A CA 1
ATOM 736 C C . ILE A 1 94 ? -6.969 2.307 -1.941 1.00 94.50 94 ILE A C 1
ATOM 738 O O . ILE A 1 94 ? -5.815 1.957 -1.719 1.00 94.50 94 ILE A O 1
ATOM 742 N N . ASP A 1 95 ? -7.260 3.199 -2.892 1.00 95.00 95 ASP A N 1
ATOM 743 C CA . ASP A 1 95 ? -6.268 3.804 -3.794 1.00 95.00 95 ASP A CA 1
ATOM 744 C C . ASP A 1 95 ? -5.806 5.200 -3.349 1.00 95.00 95 ASP A C 1
ATOM 746 O O . ASP A 1 95 ? -5.050 5.873 -4.064 1.00 95.00 95 ASP A O 1
ATOM 750 N N . LYS A 1 96 ? -6.261 5.681 -2.184 1.00 94.38 96 LYS A N 1
ATOM 751 C CA . LYS A 1 96 ? -5.879 7.003 -1.683 1.00 94.38 96 LYS A CA 1
ATOM 752 C C . LYS A 1 96 ? -4.379 7.032 -1.421 1.00 94.38 96 LYS A C 1
ATOM 754 O O . LYS A 1 96 ? -3.828 6.171 -0.748 1.00 94.38 96 LYS A O 1
ATOM 759 N N . ARG A 1 97 ? -3.710 8.037 -1.979 1.00 92.31 97 ARG A N 1
ATOM 760 C CA . ARG A 1 97 ? -2.251 8.124 -1.941 1.00 92.31 97 ARG A CA 1
ATOM 761 C C . ARG A 1 97 ? -1.773 8.764 -0.658 1.00 92.31 97 ARG A C 1
ATOM 763 O O . ARG A 1 97 ? -2.308 9.792 -0.252 1.00 92.31 97 ARG A O 1
ATOM 770 N N . GLY A 1 98 ? -0.736 8.165 -0.097 1.00 90.56 98 GLY A N 1
ATOM 771 C CA . GLY A 1 98 ? 0.085 8.756 0.944 1.00 90.56 98 GLY A CA 1
ATOM 772 C C . GLY A 1 98 ? 1.369 9.326 0.357 1.00 90.56 98 GLY A C 1
ATOM 773 O O . GLY A 1 98 ? 1.908 8.764 -0.606 1.00 90.56 98 GLY A O 1
ATOM 774 N N . ALA A 1 99 ? 1.832 10.448 0.898 1.00 90.62 99 ALA A N 1
ATOM 775 C CA . ALA A 1 99 ? 3.092 11.067 0.525 1.00 90.62 99 ALA A CA 1
ATOM 776 C C . ALA A 1 99 ? 4.199 10.661 1.504 1.00 90.62 99 ALA A C 1
ATOM 778 O O . ALA A 1 99 ? 3.990 10.583 2.709 1.00 90.62 99 ALA A O 1
ATOM 779 N N . PHE A 1 100 ? 5.392 10.412 0.974 1.00 86.56 100 PHE A N 1
ATOM 780 C CA . PHE A 1 100 ? 6.594 10.140 1.749 1.00 86.56 100 PHE A CA 1
ATOM 781 C C . PHE A 1 100 ? 7.729 11.031 1.284 1.00 86.56 100 PHE A C 1
ATOM 783 O O . PHE A 1 100 ? 8.079 10.993 0.106 1.00 86.56 100 PHE A O 1
ATOM 790 N N . LEU A 1 101 ? 8.326 11.774 2.208 1.00 86.94 101 LEU A N 1
ATOM 791 C CA . LEU A 1 101 ? 9.547 12.521 1.951 1.00 86.94 101 LEU A CA 1
ATOM 792 C C . LEU A 1 101 ? 10.759 11.600 2.125 1.00 86.94 101 LEU A C 1
ATOM 794 O O . LEU A 1 101 ? 11.028 11.120 3.225 1.00 86.94 101 LEU A O 1
ATOM 798 N N . ASP A 1 102 ? 11.500 11.373 1.045 1.00 82.12 102 ASP A N 1
ATOM 799 C CA . ASP A 1 102 ? 12.792 10.702 1.110 1.00 82.12 102 ASP A CA 1
ATOM 800 C C . ASP A 1 102 ? 13.823 11.655 1.747 1.00 82.12 102 ASP A C 1
ATOM 802 O O . ASP A 1 102 ? 14.068 12.739 1.211 1.00 82.12 102 ASP A O 1
ATOM 806 N N . PRO A 1 103 ? 14.443 11.297 2.885 1.00 79.25 103 PRO A N 1
ATOM 807 C CA . PRO A 1 103 ? 15.357 12.196 3.585 1.00 79.25 103 PRO A CA 1
ATOM 808 C C . PRO A 1 103 ? 16.700 12.378 2.863 1.00 79.25 103 PRO A C 1
ATOM 810 O O . PRO A 1 103 ? 17.433 13.314 3.178 1.00 79.25 103 PRO A O 1
ATOM 813 N N . ILE A 1 104 ? 17.043 11.489 1.925 1.00 86.19 104 ILE A N 1
ATOM 814 C CA . ILE A 1 104 ? 18.312 11.503 1.194 1.00 86.19 104 ILE A CA 1
ATOM 815 C C . ILE A 1 104 ? 18.157 12.308 -0.094 1.00 86.19 104 ILE A C 1
ATOM 817 O O . ILE A 1 104 ? 18.936 13.231 -0.328 1.00 86.19 104 ILE A O 1
ATOM 821 N N . SER A 1 105 ? 17.170 11.972 -0.930 1.00 84.94 105 SER A N 1
ATOM 822 C CA . SER A 1 105 ? 16.970 12.667 -2.209 1.00 84.94 105 SER A CA 1
ATOM 823 C C . SER A 1 105 ? 16.165 13.958 -2.079 1.00 84.94 105 SER A C 1
ATOM 825 O O . SER A 1 105 ? 16.184 14.773 -2.997 1.00 84.94 105 SER A O 1
ATOM 827 N N . GLN A 1 106 ? 15.489 14.159 -0.941 1.00 85.75 106 GLN A N 1
ATOM 828 C CA . GLN A 1 106 ? 14.521 15.237 -0.711 1.00 85.75 106 GLN A CA 1
ATOM 829 C C . GLN A 1 106 ? 13.306 15.182 -1.650 1.00 85.75 106 GLN A C 1
ATOM 831 O O . GLN A 1 106 ? 12.547 16.148 -1.737 1.00 85.75 106 GLN A O 1
ATOM 836 N N . ASP A 1 107 ? 13.090 14.051 -2.327 1.00 86.56 107 ASP A N 1
ATOM 837 C CA . ASP A 1 107 ? 11.914 13.843 -3.162 1.00 86.56 107 ASP A CA 1
ATOM 838 C C . ASP A 1 107 ? 10.710 13.413 -2.327 1.00 86.56 107 ASP A C 1
ATOM 840 O O . ASP A 1 107 ? 10.808 12.595 -1.412 1.00 86.56 107 ASP A O 1
ATOM 844 N N . VAL A 1 108 ? 9.536 13.894 -2.718 1.00 88.88 108 VAL A N 1
ATOM 845 C CA . VAL A 1 108 ? 8.252 13.444 -2.195 1.00 88.88 108 VAL A CA 1
ATOM 846 C C . VAL A 1 108 ? 7.659 12.398 -3.130 1.00 88.88 108 VAL A C 1
ATOM 848 O O . VAL A 1 108 ? 7.330 12.680 -4.284 1.00 88.88 108 VAL A O 1
ATOM 851 N N . TRP A 1 109 ? 7.486 11.188 -2.611 1.00 88.88 109 TRP A N 1
ATOM 852 C CA . TRP A 1 109 ? 6.863 10.059 -3.288 1.00 88.88 109 TRP A CA 1
ATOM 853 C C . TRP A 1 109 ? 5.400 9.928 -2.887 1.00 88.88 109 TRP A C 1
ATOM 855 O O . TRP A 1 109 ? 5.105 9.641 -1.732 1.00 88.88 109 TRP A O 1
ATOM 865 N N . GLU A 1 110 ? 4.480 10.031 -3.841 1.00 92.56 110 GLU A N 1
ATOM 866 C CA . GLU A 1 110 ? 3.059 9.767 -3.600 1.00 92.56 110 GLU A CA 1
ATOM 867 C C . GLU A 1 110 ? 2.668 8.386 -4.119 1.00 92.56 110 GLU A C 1
ATOM 869 O O . GLU A 1 110 ? 2.538 8.157 -5.330 1.00 92.56 110 GLU A O 1
ATOM 874 N N . ARG A 1 111 ? 2.447 7.455 -3.193 1.00 93.00 111 ARG A N 1
ATOM 875 C CA . ARG A 1 111 ? 2.194 6.041 -3.490 1.00 93.00 111 ARG A CA 1
ATOM 876 C C . ARG A 1 111 ? 0.796 5.640 -3.044 1.00 93.00 111 ARG A C 1
ATOM 878 O O . ARG A 1 111 ? 0.301 6.122 -2.029 1.00 93.00 111 ARG A O 1
ATOM 885 N N . THR A 1 112 ? 0.160 4.756 -3.811 1.00 95.94 112 THR A N 1
ATOM 886 C CA . THR A 1 112 ? -1.017 4.031 -3.316 1.00 95.94 112 THR A CA 1
ATOM 887 C C . THR A 1 112 ? -0.564 2.957 -2.318 1.00 95.94 112 THR A C 1
ATOM 889 O O . THR A 1 112 ? 0.592 2.517 -2.396 1.00 95.94 112 THR A O 1
ATOM 892 N N . PRO A 1 113 ? -1.456 2.487 -1.429 1.00 97.31 113 PRO A N 1
ATOM 893 C CA . PRO A 1 113 ? -1.187 1.371 -0.526 1.00 97.31 113 PRO A CA 1
ATOM 894 C C . PRO A 1 113 ? -0.597 0.155 -1.249 1.00 97.31 113 PRO A C 1
ATOM 896 O O . PRO A 1 113 ? 0.398 -0.407 -0.800 1.00 97.31 113 PRO A O 1
ATOM 899 N N . LEU A 1 114 ? -1.130 -0.185 -2.431 1.00 97.75 114 LEU A N 1
ATOM 900 C CA . LEU A 1 114 ? -0.647 -1.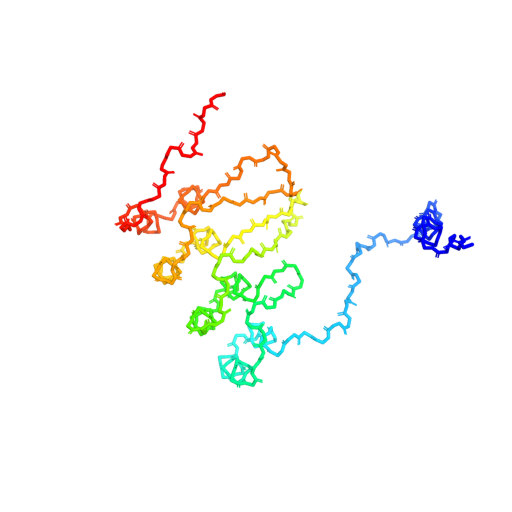307 -3.242 1.00 97.75 114 LEU A CA 1
ATOM 901 C C . LEU A 1 114 ? 0.807 -1.125 -3.698 1.00 97.75 114 LEU A C 1
ATOM 903 O O . LEU A 1 114 ? 1.601 -2.061 -3.623 1.00 97.75 114 LEU A O 1
ATOM 907 N N . ILE A 1 115 ? 1.177 0.076 -4.157 1.00 96.56 115 ILE A N 1
ATOM 908 C CA . ILE A 1 115 ? 2.552 0.360 -4.595 1.00 96.56 115 ILE A CA 1
ATOM 909 C C . ILE A 1 115 ? 3.511 0.289 -3.404 1.00 96.56 115 ILE A C 1
ATOM 911 O O . ILE A 1 115 ? 4.627 -0.213 -3.544 1.00 96.56 115 ILE A O 1
ATOM 915 N N . LEU A 1 116 ? 3.087 0.783 -2.238 1.00 96.44 116 LEU A N 1
ATOM 916 C CA . LEU A 1 116 ? 3.889 0.741 -1.022 1.00 96.44 116 LEU A CA 1
ATOM 917 C C . LEU A 1 116 ? 4.091 -0.698 -0.527 1.00 96.44 116 LEU A C 1
ATOM 919 O O . LEU A 1 116 ? 5.236 -1.104 -0.349 1.00 96.44 116 LEU A O 1
ATOM 923 N N . ALA A 1 117 ? 3.024 -1.490 -0.397 1.00 97.56 117 ALA A N 1
ATOM 924 C CA . ALA A 1 117 ? 3.112 -2.901 -0.013 1.00 97.56 117 ALA A CA 1
ATOM 925 C C . ALA A 1 117 ? 4.007 -3.693 -0.980 1.00 97.56 117 ALA A C 1
ATOM 927 O O . ALA A 1 117 ? 4.852 -4.484 -0.555 1.00 97.56 117 ALA A O 1
ATOM 928 N N . ALA A 1 118 ? 3.899 -3.411 -2.284 1.00 97.44 118 ALA A N 1
ATOM 929 C CA . ALA A 1 118 ? 4.739 -4.034 -3.295 1.00 97.44 118 ALA A CA 1
ATOM 930 C C . ALA A 1 118 ? 6.218 -3.628 -3.193 1.00 97.44 118 ALA A C 1
ATOM 932 O O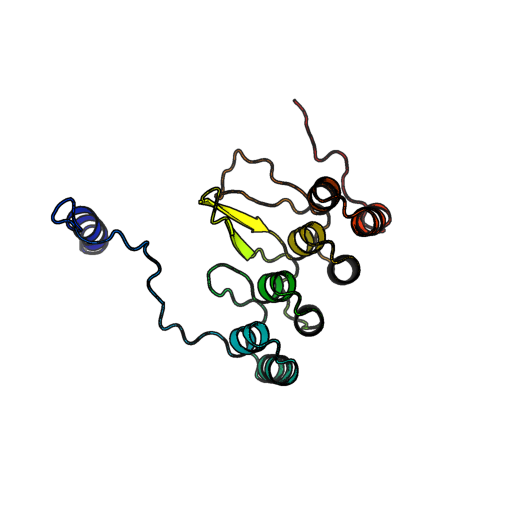 . ALA A 1 118 ? 7.096 -4.466 -3.373 1.00 97.44 118 ALA A O 1
ATOM 933 N N . HIS A 1 119 ? 6.502 -2.364 -2.867 1.00 95.56 119 HIS A N 1
ATOM 934 C CA . HIS A 1 119 ? 7.857 -1.868 -2.614 1.00 95.56 119 HIS A CA 1
ATOM 935 C C . HIS A 1 119 ? 8.494 -2.459 -1.347 1.00 95.56 119 HIS A C 1
ATOM 937 O O . HIS A 1 119 ? 9.714 -2.604 -1.304 1.00 95.56 119 HIS A O 1
ATOM 943 N N . MET A 1 120 ? 7.676 -2.773 -0.339 1.00 95.75 120 MET A N 1
ATOM 944 C CA . MET A 1 120 ? 8.096 -3.375 0.931 1.00 95.75 120 MET A CA 1
ATOM 945 C C . MET A 1 120 ? 8.137 -4.913 0.885 1.00 95.75 120 MET A C 1
ATOM 947 O O . MET A 1 120 ? 8.591 -5.537 1.838 1.00 95.75 120 MET A O 1
ATOM 951 N N . GLY A 1 121 ? 7.639 -5.535 -0.190 1.00 96.56 121 GLY A N 1
ATOM 952 C CA . GLY A 1 121 ? 7.625 -6.993 -0.345 1.00 96.56 121 GLY A CA 1
ATOM 953 C C . GLY A 1 121 ? 6.539 -7.711 0.461 1.00 96.56 121 GLY A C 1
ATOM 954 O O . GLY A 1 121 ? 6.583 -8.932 0.597 1.00 96.56 121 GLY A O 1
ATOM 955 N N . GLN A 1 122 ? 5.543 -6.985 0.973 1.00 97.31 122 GLN A N 1
ATOM 956 C CA . GLN A 1 122 ? 4.456 -7.543 1.780 1.00 97.31 122 GLN A CA 1
ATOM 957 C C . GLN A 1 122 ? 3.439 -8.268 0.887 1.00 97.31 122 GLN A C 1
ATOM 959 O O . GLN A 1 122 ? 2.407 -7.718 0.509 1.00 97.31 122 GLN A O 1
ATOM 964 N N . THR A 1 123 ? 3.754 -9.512 0.522 1.00 96.75 123 THR A N 1
ATOM 965 C CA . THR A 1 123 ? 2.989 -10.297 -0.463 1.00 96.75 123 THR A CA 1
ATOM 966 C C . THR A 1 123 ? 1.530 -10.513 -0.039 1.00 96.75 123 THR A C 1
ATOM 968 O O . THR A 1 123 ? 0.629 -10.312 -0.848 1.00 96.75 123 THR A O 1
ATOM 971 N N . GLU A 1 124 ? 1.283 -10.849 1.232 1.00 96.25 124 GLU A N 1
ATOM 972 C CA . GLU A 1 124 ? -0.076 -11.019 1.778 1.00 96.25 124 GLU A CA 1
ATOM 973 C C . GLU A 1 124 ? -0.884 -9.714 1.713 1.00 96.25 124 GLU A C 1
ATOM 975 O O . GLU A 1 124 ? -2.041 -9.707 1.302 1.00 96.25 124 GLU A O 1
ATOM 980 N N . MET A 1 125 ? -0.251 -8.585 2.046 1.00 97.56 125 MET A N 1
ATOM 981 C CA . MET A 1 125 ? -0.890 -7.271 1.982 1.00 97.56 125 MET A CA 1
ATOM 982 C C . MET A 1 125 ? -1.236 -6.880 0.542 1.00 97.56 125 MET A C 1
ATOM 984 O O . MET A 1 125 ? -2.288 -6.303 0.286 1.00 97.56 125 MET A O 1
ATOM 988 N N . VAL A 1 126 ? -0.371 -7.218 -0.418 1.00 97.12 126 VAL A N 1
ATOM 989 C CA . VAL A 1 126 ? -0.641 -7.010 -1.845 1.00 97.12 126 VAL A CA 1
ATOM 990 C C . VAL A 1 126 ? -1.874 -7.794 -2.291 1.00 97.12 126 VAL A C 1
ATOM 992 O O . VAL A 1 126 ? -2.745 -7.213 -2.936 1.00 97.12 126 VAL A O 1
ATOM 995 N N . ASP A 1 127 ? -1.981 -9.070 -1.924 1.00 95.19 127 ASP A N 1
ATOM 996 C CA . ASP A 1 127 ? -3.141 -9.901 -2.269 1.00 95.19 127 ASP A CA 1
ATOM 997 C C . ASP A 1 127 ? -4.445 -9.354 -1.661 1.00 95.19 127 ASP A C 1
ATOM 999 O O . ASP A 1 127 ? -5.465 -9.218 -2.346 1.00 95.19 127 ASP A O 1
ATOM 1003 N N . LEU A 1 128 ? -4.385 -8.929 -0.397 1.00 95.94 128 LEU A N 1
ATOM 1004 C CA . LEU A 1 128 ? -5.516 -8.327 0.301 1.00 95.94 128 LEU A CA 1
ATOM 1005 C C . LEU A 1 128 ? -5.981 -7.024 -0.366 1.00 95.94 128 LEU A C 1
ATOM 1007 O O . LEU A 1 128 ? -7.164 -6.862 -0.667 1.00 95.94 128 LEU A O 1
ATOM 1011 N N . LEU A 1 129 ? -5.058 -6.104 -0.660 1.00 96.88 129 LEU A N 1
ATOM 1012 C CA . LEU A 1 129 ? -5.372 -4.836 -1.327 1.00 96.88 129 LEU A CA 1
ATOM 1013 C C . LEU A 1 129 ? -6.004 -5.061 -2.712 1.00 96.88 129 LEU A C 1
ATOM 1015 O O . LEU A 1 129 ? -6.958 -4.371 -3.078 1.00 96.88 129 LEU A O 1
ATOM 1019 N N . LEU A 1 130 ? -5.512 -6.041 -3.477 1.00 95.50 130 LEU A N 1
ATOM 1020 C CA . LEU A 1 130 ? -6.065 -6.397 -4.788 1.00 95.50 130 LEU A CA 1
ATOM 1021 C C . LEU A 1 130 ? -7.477 -6.987 -4.685 1.00 95.50 130 LEU A C 1
ATOM 1023 O O . LEU A 1 130 ? -8.354 -6.622 -5.478 1.00 95.50 130 LEU A O 1
ATOM 1027 N N . THR A 1 131 ? -7.711 -7.844 -3.689 1.00 93.50 131 THR A N 1
ATOM 1028 C CA . THR A 1 131 ? -9.032 -8.415 -3.385 1.00 93.50 131 THR A CA 1
ATOM 1029 C C . THR A 1 131 ? -10.041 -7.322 -3.027 1.00 93.50 131 THR A C 1
ATOM 1031 O O . THR A 1 131 ? -11.193 -7.376 -3.459 1.00 93.50 131 THR A O 1
ATOM 1034 N N . HIS A 1 132 ? -9.589 -6.266 -2.345 1.00 94.19 132 HIS A N 1
ATOM 1035 C CA . HIS A 1 132 ? -10.383 -5.075 -2.022 1.00 94.19 132 HIS A CA 1
ATOM 1036 C C . HIS A 1 132 ? -10.455 -4.038 -3.155 1.00 94.19 132 HIS A C 1
ATOM 1038 O O . HIS A 1 132 ? -10.972 -2.936 -2.975 1.00 94.19 132 HIS A O 1
ATOM 1044 N N . GLY A 1 133 ? -10.001 -4.394 -4.357 1.00 92.69 133 GLY A N 1
ATOM 1045 C CA . GLY A 1 133 ? -10.247 -3.614 -5.563 1.00 92.69 133 GLY A CA 1
ATOM 1046 C C . GLY A 1 133 ? -9.220 -2.530 -5.869 1.00 92.69 133 GLY A C 1
ATOM 1047 O O . GLY A 1 133 ? -9.502 -1.736 -6.763 1.00 92.69 133 GLY A O 1
ATOM 1048 N N . ALA A 1 134 ? -8.055 -2.528 -5.211 1.00 96.12 134 ALA A N 1
ATOM 1049 C CA . ALA A 1 134 ? -6.966 -1.610 -5.540 1.00 96.12 134 ALA A CA 1
ATOM 1050 C C . ALA A 1 134 ? -6.608 -1.646 -7.036 1.00 96.12 134 ALA A C 1
ATOM 1052 O O . ALA A 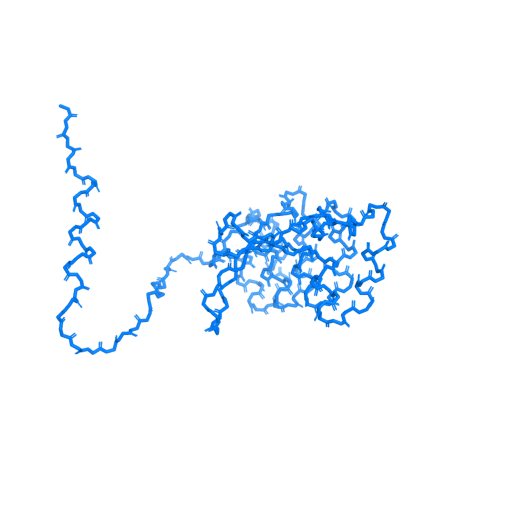1 134 ? -6.585 -2.709 -7.674 1.00 96.12 134 ALA A O 1
ATOM 1053 N N . ASP A 1 135 ? -6.307 -0.478 -7.600 1.00 94.81 135 ASP A N 1
ATOM 1054 C CA . ASP A 1 135 ? -5.895 -0.357 -8.993 1.00 94.81 135 ASP A CA 1
ATOM 1055 C C . ASP A 1 135 ? -4.472 -0.896 -9.183 1.00 94.81 135 ASP A C 1
ATOM 1057 O O . ASP A 1 135 ? -3.469 -0.256 -8.852 1.00 94.81 135 ASP A O 1
ATOM 1061 N N . ILE A 1 136 ? -4.385 -2.078 -9.795 1.00 94.50 136 ILE A N 1
ATOM 1062 C CA . ILE A 1 136 ? -3.120 -2.752 -10.099 1.00 94.50 136 ILE A CA 1
ATOM 1063 C C . ILE A 1 136 ? -2.208 -1.952 -11.045 1.00 94.50 136 ILE A C 1
ATOM 1065 O O . ILE A 1 136 ? -0.993 -2.164 -11.070 1.00 94.50 136 ILE A O 1
ATOM 1069 N N . ASN A 1 137 ? -2.775 -1.023 -11.818 1.00 92.31 137 ASN A N 1
ATOM 1070 C CA . ASN A 1 137 ? -2.055 -0.210 -12.795 1.00 92.31 137 ASN A CA 1
ATOM 1071 C C . ASN A 1 137 ? -1.742 1.202 -12.295 1.00 92.31 137 ASN A C 1
ATOM 1073 O O . ASN A 1 137 ? -1.153 1.990 -13.045 1.00 92.31 137 ASN A O 1
ATOM 1077 N N . ALA A 1 138 ? -2.090 1.525 -11.045 1.00 92.38 138 ALA A N 1
ATOM 1078 C CA . ALA A 1 138 ? -1.750 2.802 -10.447 1.00 92.38 138 ALA A CA 1
ATOM 1079 C C . ALA A 1 138 ? -0.234 3.036 -10.507 1.00 92.38 138 ALA A C 1
ATOM 1081 O O . ALA A 1 138 ? 0.572 2.126 -10.303 1.00 92.38 138 ALA A O 1
ATOM 1082 N N . ARG A 1 139 ? 0.154 4.284 -10.777 1.00 91.19 139 ARG A N 1
ATOM 1083 C CA . ARG A 1 139 ? 1.557 4.714 -10.876 1.00 91.19 139 ARG A CA 1
ATOM 1084 C C . ARG A 1 139 ? 1.873 5.701 -9.777 1.00 91.19 139 ARG A C 1
ATOM 1086 O O . ARG A 1 139 ? 1.027 6.551 -9.509 1.00 91.19 139 ARG A O 1
ATOM 1093 N N . ASP A 1 140 ? 3.023 5.610 -9.128 1.00 90.56 140 ASP A N 1
ATOM 1094 C CA . ASP A 1 140 ? 3.422 6.614 -8.139 1.00 90.56 140 ASP A CA 1
ATOM 1095 C C . ASP A 1 140 ? 3.717 7.979 -8.777 1.00 90.56 140 ASP A C 1
ATOM 1097 O O . ASP A 1 140 ? 3.750 8.124 -9.999 1.00 90.56 140 ASP A O 1
ATOM 1101 N N . ARG A 1 141 ? 3.836 9.013 -7.944 1.00 89.88 141 ARG A N 1
ATOM 1102 C CA . ARG A 1 141 ? 4.260 10.349 -8.378 1.00 89.88 141 ARG A CA 1
ATOM 1103 C C . ARG A 1 141 ? 5.477 10.780 -7.583 1.00 89.88 141 ARG A C 1
ATOM 1105 O O . ARG A 1 141 ? 5.598 10.429 -6.414 1.00 89.88 141 ARG A O 1
ATOM 1112 N N . ILE A 1 142 ? 6.337 11.566 -8.220 1.00 87.25 142 ILE A N 1
ATOM 1113 C CA . ILE A 1 142 ? 7.518 12.170 -7.599 1.00 87.25 142 ILE A CA 1
ATOM 1114 C C . ILE A 1 142 ? 7.366 13.678 -7.703 1.00 87.25 142 ILE A C 1
ATOM 1116 O O . ILE A 1 142 ? 7.210 14.185 -8.816 1.00 87.25 142 ILE A O 1
ATOM 1120 N N . ASN A 1 143 ? 7.388 14.385 -6.575 1.00 84.00 143 ASN A N 1
ATOM 1121 C CA . ASN A 1 143 ? 7.321 15.851 -6.496 1.00 84.00 143 ASN A CA 1
ATOM 1122 C C . ASN A 1 143 ? 6.145 16.472 -7.271 1.00 84.00 143 ASN A C 1
ATOM 1124 O O . ASN A 1 143 ? 6.249 17.594 -7.761 1.00 84.00 143 ASN A O 1
ATOM 1128 N N . ASN A 1 144 ? 5.051 15.723 -7.461 1.00 74.50 144 ASN A N 1
ATOM 1129 C CA . ASN A 1 144 ? 3.947 16.093 -8.358 1.00 74.50 144 ASN A CA 1
ATOM 1130 C C . ASN A 1 144 ? 4.390 16.534 -9.765 1.00 74.50 144 ASN A C 1
ATOM 1132 O O . ASN A 1 144 ? 3.703 17.306 -10.434 1.00 74.50 144 ASN A O 1
ATOM 1136 N N . SER A 1 145 ? 5.535 16.029 -10.229 1.00 76.31 145 SER A N 1
ATOM 1137 C CA . SER A 1 145 ? 6.084 16.370 -11.532 1.00 76.31 145 SER A CA 1
ATOM 1138 C C . SER A 1 145 ? 5.249 15.722 -12.638 1.00 76.31 145 SER A C 1
ATOM 1140 O O . SER A 1 145 ? 5.182 14.491 -12.698 1.00 76.31 145 SER A O 1
ATOM 1142 N N . PRO A 1 146 ? 4.669 16.507 -13.566 1.00 66.62 146 PRO A N 1
ATOM 1143 C CA . PRO A 1 146 ? 3.934 15.961 -14.706 1.00 66.62 146 PRO A CA 1
ATOM 1144 C C . PRO A 1 146 ? 4.851 15.234 -15.703 1.00 66.62 146 PRO A C 1
ATOM 1146 O O . PRO A 1 146 ? 4.361 14.545 -16.592 1.00 66.62 146 PRO A O 1
ATOM 1149 N N . LEU A 1 147 ? 6.174 15.394 -15.570 1.00 70.44 147 LEU A N 1
ATOM 1150 C CA . LEU A 1 147 ? 7.177 14.753 -16.421 1.00 70.44 147 LEU A CA 1
ATOM 1151 C C . LEU A 1 147 ? 7.628 13.390 -15.879 1.00 70.44 147 LEU A C 1
ATOM 1153 O O . LEU A 1 147 ? 8.178 12.590 -16.634 1.00 70.44 147 LEU A O 1
ATOM 1157 N N . SER A 1 148 ? 7.410 13.109 -14.589 1.00 72.12 148 SER A N 1
ATOM 1158 C CA . SER A 1 148 ? 7.753 11.805 -14.025 1.00 72.12 148 SER A CA 1
ATOM 1159 C C . SER A 1 148 ? 6.702 10.789 -14.441 1.00 72.12 148 SER A C 1
ATOM 1161 O O . SER A 1 148 ? 5.533 10.895 -14.071 1.00 72.12 148 SER A O 1
ATOM 1163 N N . ARG A 1 149 ? 7.122 9.778 -15.207 1.00 74.12 149 ARG A N 1
ATOM 1164 C CA . ARG A 1 149 ? 6.214 8.712 -15.626 1.00 74.12 149 ARG A CA 1
ATOM 1165 C C . ARG A 1 149 ? 5.778 7.831 -14.455 1.00 74.12 149 ARG A C 1
ATOM 1167 O O . ARG A 1 149 ? 4.817 7.117 -14.663 1.00 74.12 149 ARG A O 1
ATOM 1174 N N . GLY A 1 150 ? 6.374 7.879 -13.259 1.00 86.44 150 GLY A N 1
ATOM 1175 C CA . GLY A 1 150 ? 5.967 7.061 -12.102 1.00 86.44 150 GLY A CA 1
ATOM 1176 C C . GLY A 1 150 ? 6.103 5.547 -12.318 1.00 86.44 150 GLY A C 1
ATOM 1177 O O . GLY A 1 150 ? 6.165 5.073 -13.448 1.00 86.44 150 GLY A O 1
ATOM 1178 N N . ASP A 1 151 ? 6.128 4.756 -11.254 1.00 90.62 151 ASP A N 1
ATOM 1179 C CA . ASP A 1 151 ? 6.215 3.293 -11.326 1.00 90.62 151 ASP A CA 1
ATOM 1180 C C . ASP A 1 151 ? 4.953 2.620 -10.783 1.00 90.62 151 ASP A C 1
ATOM 1182 O O . ASP A 1 151 ? 4.321 3.111 -9.847 1.00 90.62 151 ASP A O 1
ATOM 1186 N N . THR A 1 152 ? 4.598 1.474 -11.366 1.00 93.50 152 THR A N 1
ATOM 1187 C CA . THR A 1 152 ? 3.519 0.613 -10.866 1.00 93.50 152 THR A CA 1
ATOM 1188 C C . THR A 1 152 ? 3.997 -0.275 -9.720 1.00 93.50 152 THR A C 1
ATOM 1190 O O . THR A 1 152 ? 5.201 -0.436 -9.493 1.00 93.50 152 THR A O 1
ATOM 1193 N N . ALA A 1 153 ? 3.049 -0.917 -9.033 1.00 94.38 153 ALA A N 1
ATOM 1194 C CA . ALA A 1 153 ? 3.342 -1.910 -8.000 1.00 94.38 153 ALA A CA 1
ATOM 1195 C C . ALA A 1 153 ? 4.267 -3.030 -8.518 1.00 94.38 153 ALA A C 1
ATOM 1197 O O . ALA A 1 153 ? 5.242 -3.378 -7.856 1.00 94.38 153 ALA A O 1
ATOM 1198 N N . LEU A 1 154 ? 4.029 -3.521 -9.742 1.00 94.00 154 LEU A N 1
ATOM 1199 C CA . LEU A 1 154 ? 4.864 -4.549 -10.374 1.00 94.00 154 LEU A CA 1
ATOM 1200 C C . LEU A 1 154 ? 6.311 -4.079 -10.568 1.00 94.00 154 LEU A C 1
ATOM 1202 O O . LEU A 1 154 ? 7.243 -4.791 -10.199 1.00 94.00 154 LEU A O 1
ATOM 1206 N N . ILE A 1 155 ? 6.505 -2.871 -11.110 1.00 92.06 155 ILE A N 1
ATOM 1207 C CA . ILE A 1 155 ? 7.845 -2.315 -11.351 1.00 92.06 155 ILE A CA 1
ATOM 1208 C C . ILE A 1 155 ? 8.584 -2.110 -10.021 1.00 92.06 155 ILE A C 1
ATOM 1210 O O . ILE A 1 155 ? 9.773 -2.416 -9.920 1.00 92.06 155 ILE A O 1
ATOM 1214 N N . ARG A 1 156 ? 7.890 -1.626 -8.982 1.00 93.06 156 ARG A N 1
ATOM 1215 C CA . ARG A 1 156 ? 8.473 -1.442 -7.646 1.00 93.06 156 ARG A CA 1
ATOM 1216 C C . ARG A 1 156 ? 8.889 -2.760 -7.002 1.00 93.06 156 ARG A C 1
ATOM 1218 O O . ARG A 1 156 ? 10.006 -2.819 -6.497 1.00 93.06 156 ARG A O 1
ATOM 1225 N N . ALA A 1 157 ? 8.045 -3.790 -7.055 1.00 95.44 157 ALA A N 1
ATOM 1226 C CA . ALA A 1 157 ? 8.383 -5.117 -6.541 1.00 95.44 157 ALA A CA 1
ATOM 1227 C C . ALA A 1 157 ? 9.586 -5.721 -7.286 1.00 95.44 157 ALA A C 1
ATOM 1229 O O . ALA A 1 157 ? 10.513 -6.218 -6.651 1.00 95.44 157 ALA A O 1
ATOM 1230 N N . ALA A 1 158 ? 9.622 -5.600 -8.619 1.00 94.12 158 ALA A N 1
ATOM 1231 C CA . ALA A 1 158 ? 10.723 -6.108 -9.436 1.00 94.12 158 ALA A CA 1
ATOM 1232 C C . ALA A 1 158 ? 12.060 -5.410 -9.127 1.00 94.12 158 ALA A C 1
ATOM 1234 O O . ALA A 1 158 ? 13.075 -6.073 -8.947 1.00 94.12 158 ALA A O 1
ATOM 1235 N N . ARG A 1 159 ? 12.071 -4.074 -8.989 1.00 92.69 159 ARG A N 1
ATOM 1236 C CA . ARG A 1 159 ? 13.288 -3.312 -8.636 1.00 92.69 159 ARG A CA 1
ATOM 1237 C C . ARG A 1 159 ? 13.830 -3.616 -7.238 1.00 92.69 159 ARG A C 1
ATOM 1239 O O . ARG A 1 159 ? 14.979 -3.289 -6.956 1.00 92.69 159 ARG A O 1
ATOM 1246 N N . ARG A 1 160 ? 12.996 -4.168 -6.357 1.00 94.25 160 ARG A N 1
ATOM 1247 C CA . ARG A 1 160 ? 13.355 -4.546 -4.983 1.00 94.25 160 ARG A CA 1
ATOM 1248 C C . ARG A 1 160 ? 13.579 -6.050 -4.821 1.00 94.25 160 ARG A C 1
ATOM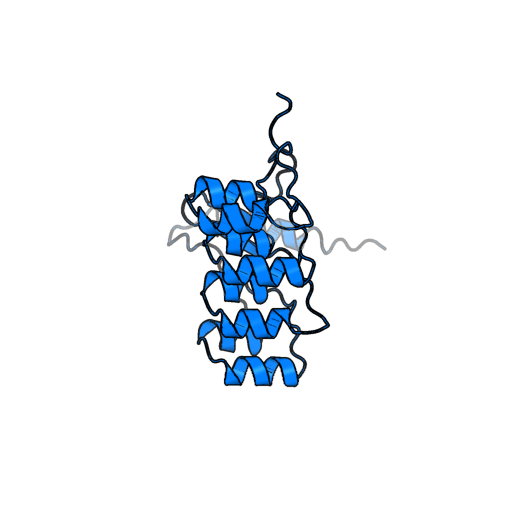 1250 O O . ARG A 1 160 ? 13.781 -6.499 -3.701 1.00 94.25 160 ARG A O 1
ATOM 1257 N N . ASP A 1 161 ? 13.559 -6.797 -5.926 1.00 95.88 161 ASP A N 1
ATOM 1258 C CA . ASP A 1 161 ? 13.736 -8.252 -5.960 1.00 95.88 161 ASP A CA 1
ATOM 1259 C C . ASP A 1 161 ? 12.712 -9.021 -5.098 1.00 95.88 161 ASP A C 1
ATOM 1261 O O . ASP A 1 161 ? 12.984 -10.059 -4.499 1.00 95.88 161 ASP A O 1
ATOM 1265 N N . HIS A 1 162 ? 11.483 -8.505 -5.018 1.00 97.12 162 HIS A N 1
ATOM 1266 C CA . HIS A 1 162 ? 10.390 -9.146 -4.287 1.00 97.12 162 HIS A CA 1
ATOM 1267 C C . HIS A 1 162 ? 9.663 -10.150 -5.182 1.00 97.12 162 HIS A C 1
ATOM 1269 O O . HIS A 1 162 ? 8.542 -9.915 -5.637 1.00 97.12 162 HIS A O 1
ATOM 1275 N N . LEU A 1 163 ? 10.335 -11.270 -5.463 1.00 95.00 163 LEU A N 1
ATOM 1276 C CA . LEU A 1 163 ? 9.894 -12.270 -6.437 1.00 95.00 163 LEU A CA 1
ATOM 1277 C C . LEU A 1 163 ? 8.485 -12.816 -6.157 1.00 95.00 163 LEU A C 1
ATOM 1279 O O . LEU A 1 163 ? 7.695 -12.969 -7.087 1.00 95.00 163 LEU A O 1
ATOM 1283 N N . ASP A 1 164 ? 8.149 -13.099 -4.900 1.00 96.75 164 ASP A N 1
ATOM 1284 C CA . ASP A 1 164 ? 6.832 -13.650 -4.558 1.00 96.75 164 ASP A CA 1
ATOM 1285 C C . ASP A 1 164 ? 5.712 -12.624 -4.761 1.00 96.75 164 ASP A C 1
ATOM 1287 O O . ASP A 1 164 ? 4.683 -12.939 -5.361 1.00 96.75 164 ASP A O 1
ATOM 1291 N N . THR A 1 165 ? 5.966 -11.361 -4.422 1.00 96.25 165 THR A N 1
ATOM 1292 C CA . THR A 1 165 ? 5.074 -10.247 -4.750 1.00 96.25 165 THR A CA 1
ATOM 1293 C C . THR A 1 165 ? 4.896 -10.076 -6.260 1.00 96.25 165 THR A C 1
ATOM 1295 O O . THR A 1 165 ? 3.779 -9.861 -6.733 1.00 96.25 165 THR A O 1
ATOM 1298 N N . VAL A 1 166 ? 5.979 -10.191 -7.041 1.00 95.12 166 VAL A N 1
ATOM 129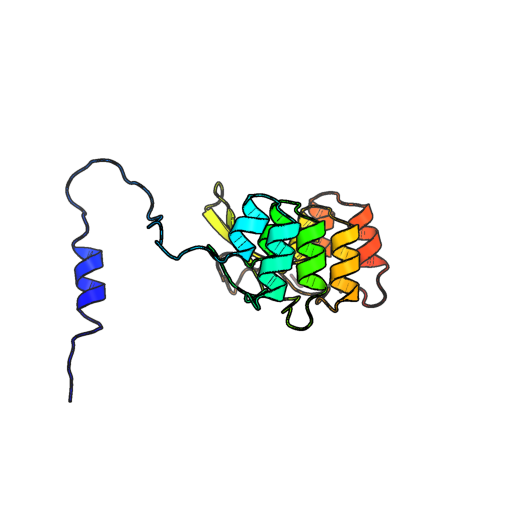9 C CA . VAL A 1 166 ? 5.922 -10.136 -8.512 1.00 95.12 166 VAL A CA 1
ATOM 1300 C C . VAL A 1 166 ? 5.042 -11.257 -9.058 1.00 95.12 166 VAL A C 1
ATOM 1302 O O . VAL A 1 166 ? 4.210 -10.994 -9.926 1.00 95.12 166 VAL A O 1
ATOM 1305 N N . LYS A 1 167 ? 5.179 -12.485 -8.537 1.00 93.69 167 LYS A N 1
ATOM 1306 C CA . LYS A 1 167 ? 4.325 -13.615 -8.932 1.00 93.69 167 LYS A CA 1
ATOM 1307 C C . LYS A 1 167 ? 2.859 -13.305 -8.658 1.00 93.69 167 LYS A C 1
ATOM 1309 O O . LYS A 1 167 ? 2.077 -13.383 -9.598 1.00 93.69 167 LYS A O 1
ATOM 1314 N N . VAL A 1 168 ? 2.507 -12.893 -7.434 1.00 93.81 168 VAL A N 1
ATOM 1315 C CA . VAL A 1 168 ? 1.118 -12.566 -7.058 1.00 93.81 168 VAL A CA 1
ATOM 1316 C C . VAL A 1 168 ? 0.535 -11.505 -7.986 1.00 93.81 168 VAL A C 1
ATOM 1318 O O . VAL A 1 168 ? -0.513 -11.734 -8.591 1.00 93.81 168 VAL A O 1
ATOM 1321 N N . LEU A 1 169 ? 1.249 -10.391 -8.185 1.00 92.06 169 LEU A N 1
ATOM 1322 C CA . LEU A 1 169 ? 0.820 -9.324 -9.091 1.00 92.06 169 LEU A CA 1
ATOM 1323 C C . LEU A 1 169 ? 0.628 -9.836 -10.522 1.00 92.06 169 LEU A C 1
ATOM 1325 O O . LEU A 1 169 ? -0.359 -9.494 -11.160 1.00 92.06 169 LEU A O 1
ATOM 1329 N N . PHE A 1 170 ? 1.536 -10.666 -11.035 1.00 87.44 170 PHE A N 1
ATOM 1330 C CA . PHE A 1 170 ? 1.479 -11.166 -12.410 1.00 87.44 170 PHE A CA 1
ATOM 1331 C C . PHE A 1 170 ? 0.373 -12.210 -12.634 1.00 87.44 170 PHE A C 1
ATOM 1333 O O . PHE A 1 170 ? -0.221 -12.263 -13.713 1.00 87.44 170 PHE A O 1
ATOM 1340 N N . THR A 1 171 ? 0.091 -13.042 -11.629 1.00 87.25 171 THR A N 1
ATOM 1341 C CA . THR A 1 171 ? -0.928 -14.100 -11.702 1.00 87.25 171 THR A CA 1
ATOM 1342 C C . THR A 1 171 ? -2.337 -13.614 -11.384 1.00 87.25 171 THR A C 1
ATOM 1344 O O . THR A 1 171 ? -3.297 -14.337 -11.652 1.00 87.25 171 THR A O 1
ATOM 1347 N N . HIS A 1 172 ? -2.483 -12.409 -10.827 1.00 87.50 172 HIS A N 1
ATOM 1348 C CA . HIS A 1 172 ? -3.781 -11.875 -10.436 1.00 87.50 172 HIS A CA 1
ATOM 1349 C C . HIS A 1 172 ? -4.729 -11.726 -11.653 1.00 87.50 172 HIS A C 1
ATOM 1351 O O . HIS A 1 172 ? -4.287 -11.298 -12.727 1.00 87.50 172 HIS A O 1
ATOM 1357 N N . PRO A 1 173 ? -6.042 -12.037 -11.530 1.00 81.12 173 PRO A N 1
ATOM 1358 C CA . PRO A 1 173 ? -6.983 -12.016 -12.660 1.00 81.12 173 PRO A CA 1
ATOM 1359 C C . PRO A 1 173 ? -7.049 -10.668 -13.383 1.00 81.12 173 PRO A C 1
ATOM 1361 O O . PRO A 1 173 ? -7.098 -10.604 -14.614 1.00 81.12 173 PRO A O 1
ATOM 1364 N N . LYS A 1 174 ? -7.002 -9.576 -12.612 1.00 76.06 174 LYS A N 1
ATOM 1365 C CA . LYS A 1 174 ? -6.726 -8.237 -13.137 1.00 76.06 174 LYS A CA 1
ATOM 1366 C C . LYS A 1 174 ? -5.228 -8.170 -13.415 1.00 76.06 174 LYS A C 1
ATOM 1368 O O . LYS A 1 174 ? -4.476 -7.800 -12.525 1.00 76.06 174 LYS A O 1
ATOM 1373 N N . LYS A 1 175 ? -4.795 -8.594 -14.603 1.00 73.94 175 LYS A N 1
ATOM 1374 C CA . LYS A 1 175 ? -3.371 -8.598 -14.964 1.00 73.94 175 LYS A CA 1
ATOM 1375 C C . LYS A 1 175 ? -2.812 -7.168 -14.972 1.00 73.94 175 LYS A C 1
ATOM 1377 O O . LYS A 1 175 ? -3.466 -6.275 -15.522 1.00 73.94 175 LYS A O 1
ATOM 1382 N N . PRO A 1 176 ? -1.606 -6.942 -14.429 1.00 79.38 176 PRO A N 1
ATOM 1383 C CA . PRO A 1 176 ? -0.938 -5.660 -14.537 1.00 79.38 176 PRO A CA 1
ATOM 1384 C C . PRO A 1 176 ? -0.571 -5.431 -15.999 1.00 79.38 176 PRO A C 1
ATOM 1386 O O . PRO A 1 176 ? -0.161 -6.348 -16.716 1.00 79.38 176 PRO A O 1
ATOM 1389 N N . ASN A 1 177 ? -0.699 -4.195 -16.458 1.00 77.88 177 ASN A N 1
ATOM 1390 C CA . ASN A 1 177 ? -0.248 -3.828 -17.782 1.00 77.88 177 ASN A CA 1
ATOM 1391 C C . ASN A 1 177 ? 1.285 -3.730 -17.776 1.00 77.88 177 ASN A C 1
ATOM 1393 O O . ASN A 1 177 ? 1.883 -2.751 -17.327 1.00 77.88 177 ASN A O 1
ATOM 1397 N N . VAL A 1 178 ? 1.915 -4.785 -18.288 1.00 69.06 178 VAL A N 1
ATOM 1398 C CA . VAL A 1 178 ? 3.374 -4.926 -18.399 1.00 69.06 178 VAL A CA 1
ATOM 1399 C C . VAL A 1 178 ? 3.995 -4.001 -19.449 1.00 69.06 178 VAL A C 1
ATOM 1401 O O . VAL A 1 178 ? 5.202 -3.800 -19.443 1.00 69.06 178 VAL A O 1
ATOM 1404 N N . HIS A 1 179 ? 3.181 -3.400 -20.321 1.00 65.94 179 HIS A N 1
ATOM 1405 C CA . HIS A 1 179 ? 3.617 -2.454 -21.353 1.00 65.94 179 HIS A CA 1
ATOM 1406 C C . HIS A 1 179 ? 3.491 -0.994 -20.915 1.00 65.94 179 HIS A C 1
ATOM 1408 O O . HIS A 1 179 ? 3.587 -0.087 -21.737 1.00 65.94 179 HIS A O 1
ATOM 1414 N N . LEU A 1 180 ? 3.277 -0.729 -19.624 1.00 61.22 180 LEU A N 1
ATOM 1415 C CA . LEU A 1 180 ? 3.287 0.639 -19.110 1.00 61.22 180 LEU A CA 1
ATOM 1416 C C . LEU A 1 180 ? 4.709 1.241 -19.005 1.00 61.22 180 LEU A C 1
ATOM 1418 O O . LEU A 1 180 ? 4.881 2.270 -18.346 1.00 61.22 180 LEU A O 1
ATOM 1422 N N . GLN A 1 181 ? 5.718 0.621 -19.622 1.00 55.84 181 GLN A N 1
ATOM 1423 C CA . GLN A 1 181 ? 7.041 1.204 -19.841 1.00 55.84 181 GLN A CA 1
ATOM 1424 C C . GLN A 1 181 ? 7.302 1.437 -21.336 1.00 55.84 181 GLN A C 1
ATOM 1426 O O . GLN A 1 181 ? 7.017 0.580 -22.167 1.00 55.84 181 GLN A O 1
ATOM 1431 N N . ASP A 1 182 ? 7.810 2.645 -21.594 1.00 47.78 182 ASP A N 1
ATOM 1432 C CA . ASP A 1 182 ? 8.501 3.179 -22.770 1.00 47.78 182 ASP A CA 1
ATOM 1433 C C . ASP A 1 182 ? 7.916 2.904 -24.162 1.00 47.78 182 ASP A C 1
ATOM 1435 O O . ASP A 1 182 ? 8.227 1.940 -24.853 1.00 47.78 182 ASP A O 1
ATOM 1439 N N . LYS A 1 183 ? 7.140 3.889 -24.633 1.00 38.34 183 LYS A N 1
ATOM 1440 C CA . LYS A 1 183 ? 7.457 4.452 -25.946 1.00 38.34 183 LYS A CA 1
ATOM 1441 C C . LYS A 1 183 ? 8.532 5.511 -25.711 1.00 38.34 183 LYS A C 1
ATOM 1443 O O . LYS A 1 183 ? 8.308 6.418 -24.894 1.00 38.34 183 LYS A O 1
ATOM 1448 N N . ASP A 1 184 ? 9.668 5.283 -26.357 1.00 39.72 184 ASP A N 1
ATOM 1449 C CA . ASP A 1 184 ? 10.851 6.145 -26.410 1.00 39.72 184 ASP A CA 1
ATOM 1450 C C . ASP A 1 184 ? 10.507 7.641 -26.522 1.00 39.72 184 ASP A C 1
ATOM 1452 O O . ASP A 1 184 ? 9.523 7.988 -27.224 1.00 39.72 184 ASP A O 1
#

Sequence (184 aa):
MHHKNRKIYNLLYVLVILVLAGSSFMPLYAQTDQQSPALYQAIDKNDIDKAKAAIDMGDDVNAIYDQDTLLCWAIRENCSEIAKLIIESPKVAIDKRGAFLDPISQDVWERTPLILAAHMGQTEMVDLLLTHGADINARDRINNSPLSRGDTALIRAARRDHLDTVKVLFTHPKKPNVHLQDKD

Radius of gyration: 19.97 Å; chains: 1; bounding box: 40×61×47 Å

Foldseek 3Di:
DDDPPPVPVVVVVVVVPDVDDDDDPDDPPPPPPPPPQQLQVCLVVLPLVSNLVSVVVPTDQQDADPQFHSLLSSLVSVSVNSNLVSLPRPPHPQQQWGWDQDPPVRKIKTGGSLLSCLLVLVQVSNLSSVVSPHDQADFMDINVDPPDLGDGSLRNNVVNVSVSSNVSQCPDPPHHDPPSDDPD